Protein AF-A0A024VXB7-F1 (afdb_monomer)

InterPro domains:
  IPR004258 Duffy-binding-like domain [PF03011] (227-295)
  IPR049158 PfEMP1, CIDRalpha1 domain [PF21807] (152-207)
  IPR054595 Duffy-binding-like domain, C-terminal subdomain [PF22672] (3-109)

Organism: NCBI:txid1036725

Solvent-accessible surface area (backbone atoms only — not comparable to full-atom values): 18020 Å² total; per-residue (Å²): 134,57,78,67,58,55,53,48,52,53,52,40,52,54,48,51,54,51,47,54,50,52,50,52,53,48,52,54,51,53,51,48,52,52,46,58,59,70,48,91,75,72,86,74,88,81,73,96,74,92,80,82,61,65,65,60,49,57,48,42,52,56,39,40,78,40,78,48,47,41,64,52,55,41,30,51,53,58,28,66,32,70,82,41,60,68,51,49,79,89,78,37,52,54,41,68,58,56,90,48,78,78,36,56,82,36,80,49,81,87,63,50,80,78,57,93,54,39,67,43,78,59,91,94,45,74,42,76,42,57,75,84,36,74,89,38,44,74,68,87,74,80,88,70,85,57,92,88,46,57,70,41,74,38,67,44,78,52,63,76,87,70,93,65,58,59,67,66,53,36,36,68,64,55,70,53,85,78,90,76,91,41,96,44,44,42,38,29,44,30,38,46,75,48,98,91,50,35,37,30,32,59,74,58,84,72,80,59,57,85,75,52,72,83,60,75,89,67,76,61,61,41,43,45,71,55,46,51,51,51,51,51,53,50,54,55,51,50,50,51,49,47,50,54,54,51,50,56,39,54,60,35,42,77,67,75,52,77,49,73,66,46,55,56,52,51,54,34,49,55,53,50,52,53,52,50,53,56,38,47,52,42,53,47,57,54,56,67,66,48,70,76,62,73,79,76,76,86,127

Foldseek 3Di:
DDPVVVVLVVVLVVLLVVLVVVVVVLVVVLVVLLCLLVDPDDPPPDDPPPDPCPVSVVVSVVCCVDPNSPVQSVQQVVCPDPVQVVDDVQQFHDRSSDPDCRGRSHRHPSSDDAAQLHWDDDPPDTHHDDCPDPSNPPPPDDDDAPVPWDKFKFWDQALFDDPDQSCVSCVQLLVDDDDDRGPRIWIKMWTDDAPVDTKIAGDDDDPPPPVCVPTCPDDRMDHLVVVVVVRVVRVVVSVVSLVVLLVVQVVCVVVVNNDPVNVSSVVSVVSVVVSVVVNVVRSVVSVVSHVVVVPPPDD

Nearest PDB structures (foldseek):
  4v3e-assembly1_A  TM=8.891E-01  e=1.166E-07  Plasmodium falciparum
  8c3y-assembly1_A  TM=5.953E-01  e=1.427E-09  Plasmodium falciparum HB3
  4v3d-assembly2_A  TM=8.123E-01  e=1.636E-07  Plasmodium falciparum HB3

Radius of gyration: 27.4 Å; Cα contacts (8 Å, |Δi|>4): 247; chains: 1; bounding box: 66×54×72 Å

pLDDT: mean 78.75, std 15.34, range [31.36, 97.06]

Sequence (299 aa):
MGKGCTKCLVACSHYKNWLANQEREFTKQKEKYTNEINGSSSQKKSTPDNVNNEYDRKFYEKLKESDYGNVDKFLEKLSKEKTCTAITTEEGNINFPKNCPTETFYRSKYCQPCPECGVIKNGKTFNERNRDDIACKKKNEVYKVPKGAKTTNINFLYSGDGKQDITEKLKEFCGKVNGGTYPEDEEWECYYKDDNDNKCKMENNIKPTKKLQNSHTHPYIMTYIDFFTFWVNHMLKDSIDWRETINSCMNKARRSKCKSDCKRKCECFEKWVKKKQEEWKKIKEQYEKQDDLVNEHHS

Structure (mmCIF, N/CA/C/O backbone):
data_AF-A0A024VXB7-F1
#
_entry.id   AF-A0A024VXB7-F1
#
loop_
_atom_site.group_PDB
_atom_site.id
_atom_site.type_symbol
_atom_site.label_atom_id
_atom_site.label_alt_id
_atom_site.label_comp_id
_atom_site.label_asym_id
_atom_site.label_entity_id
_atom_site.label_seq_id
_atom_site.pdbx_PDB_ins_code
_atom_site.Cartn_x
_atom_site.Cartn_y
_atom_site.Cartn_z
_atom_site.occupancy
_atom_site.B_iso_or_equiv
_atom_site.auth_seq_id
_atom_site.auth_comp_id
_atom_site.auth_asym_id
_atom_site.auth_atom_id
_atom_site.pdbx_PDB_model_num
ATOM 1 N N . MET A 1 1 ? -17.884 4.780 -1.272 1.00 49.19 1 MET A N 1
ATOM 2 C CA . MET A 1 1 ? -17.101 5.051 -2.506 1.00 49.19 1 MET A CA 1
ATOM 3 C C . MET A 1 1 ? -18.036 4.944 -3.710 1.00 49.19 1 MET A C 1
ATOM 5 O O . MET A 1 1 ? -18.673 3.913 -3.868 1.00 49.19 1 MET A O 1
ATOM 9 N N . GLY A 1 2 ? -18.212 6.007 -4.502 1.00 52.84 2 GLY A N 1
ATOM 10 C CA . GLY A 1 2 ? -19.193 6.015 -5.600 1.00 52.84 2 GLY A CA 1
ATOM 11 C C . GLY A 1 2 ? -18.757 5.201 -6.828 1.00 52.84 2 GLY A C 1
ATOM 12 O O . GLY A 1 2 ? -17.563 4.990 -7.044 1.00 52.84 2 GLY A O 1
ATOM 13 N N . LYS A 1 3 ? -19.714 4.809 -7.690 1.00 53.59 3 LYS A N 1
ATOM 14 C CA . LYS A 1 3 ? -19.474 4.021 -8.926 1.00 53.59 3 LYS A CA 1
ATOM 15 C C . LYS A 1 3 ? -18.393 4.616 -9.851 1.00 53.59 3 LYS A C 1
ATOM 17 O O . LYS A 1 3 ? -17.728 3.872 -10.567 1.00 53.59 3 LYS A O 1
ATOM 22 N N . GLY A 1 4 ? -18.206 5.940 -9.844 1.00 66.81 4 GLY A N 1
ATOM 23 C CA . GLY A 1 4 ? -17.159 6.621 -10.620 1.00 66.81 4 GLY A CA 1
ATOM 24 C C . GLY A 1 4 ? -15.735 6.341 -10.119 1.00 66.81 4 GLY A C 1
ATOM 25 O O . GLY A 1 4 ? -14.840 6.103 -10.927 1.00 66.81 4 GLY A O 1
ATOM 26 N N . CYS A 1 5 ? -15.532 6.281 -8.798 1.00 70.25 5 CYS A N 1
ATOM 27 C CA . CYS A 1 5 ? -14.223 6.018 -8.192 1.00 70.25 5 CYS A CA 1
ATOM 28 C C . CYS A 1 5 ? -13.740 4.593 -8.487 1.00 70.25 5 CYS A C 1
ATOM 30 O O . CYS A 1 5 ? -12.576 4.395 -8.820 1.00 70.25 5 CYS A O 1
ATOM 32 N N . THR A 1 6 ? -14.639 3.606 -8.438 1.00 70.62 6 THR A N 1
ATOM 33 C CA . THR A 1 6 ? -14.297 2.206 -8.731 1.00 70.62 6 THR A CA 1
ATOM 34 C C . THR A 1 6 ? -13.877 2.016 -10.188 1.00 70.62 6 THR A C 1
ATOM 36 O O . THR A 1 6 ? -12.895 1.330 -10.459 1.00 70.62 6 THR A O 1
ATOM 39 N N . LYS A 1 7 ? -14.568 2.664 -11.137 1.00 72.88 7 LYS A N 1
ATOM 40 C CA . LYS A 1 7 ? -14.189 2.620 -12.560 1.00 72.88 7 LYS A CA 1
ATOM 41 C C . LYS A 1 7 ? -12.810 3.235 -12.800 1.00 72.88 7 LYS A C 1
ATOM 43 O O . LYS A 1 7 ? -12.011 2.648 -13.524 1.00 72.88 7 LYS A O 1
ATOM 48 N N . CYS A 1 8 ? -12.524 4.370 -12.155 1.00 78.81 8 CYS A N 1
ATOM 49 C CA . CYS A 1 8 ? -11.204 4.999 -12.200 1.00 78.81 8 CYS A CA 1
ATOM 50 C C . CYS A 1 8 ? -10.122 4.057 -11.653 1.00 78.81 8 CYS A C 1
ATOM 52 O O . CYS A 1 8 ? -9.131 3.801 -12.331 1.00 78.81 8 CYS A O 1
ATOM 54 N N . LEU A 1 9 ? -10.351 3.456 -10.480 1.00 76.25 9 LEU A N 1
ATOM 55 C CA . LEU A 1 9 ? -9.407 2.528 -9.856 1.00 76.25 9 LEU A CA 1
ATOM 56 C C . LEU A 1 9 ? -9.061 1.345 -10.773 1.00 76.25 9 LEU A C 1
ATOM 58 O O . LEU A 1 9 ? -7.885 1.029 -10.954 1.00 76.25 9 LEU A O 1
ATOM 62 N N . VAL A 1 10 ? -10.073 0.709 -11.370 1.00 74.44 10 VAL A N 1
ATOM 63 C CA . VAL A 1 10 ? -9.881 -0.429 -12.280 1.00 74.44 10 VAL A CA 1
ATOM 64 C C . VAL A 1 10 ? -9.096 0.005 -13.518 1.00 74.44 10 VAL A C 1
ATOM 66 O O . VAL A 1 10 ? -8.062 -0.591 -13.821 1.00 74.44 10 VAL A O 1
ATOM 69 N N . ALA A 1 11 ? -9.520 1.079 -14.190 1.00 82.69 11 ALA A N 1
ATOM 70 C CA . ALA A 1 11 ? -8.839 1.590 -15.379 1.00 82.69 11 ALA A CA 1
ATOM 71 C C . ALA A 1 11 ? -7.374 1.963 -15.090 1.00 82.69 11 ALA A C 1
ATOM 73 O O . ALA A 1 11 ? -6.472 1.546 -15.817 1.00 82.69 11 ALA A O 1
ATOM 74 N N . CYS A 1 12 ? -7.119 2.666 -13.985 1.00 82.62 12 CYS A N 1
ATOM 75 C CA . CYS A 1 12 ? -5.776 3.066 -13.579 1.00 82.62 12 CYS A CA 1
ATOM 76 C C . CYS A 1 12 ? -4.892 1.883 -13.179 1.00 82.62 12 CYS A C 1
ATOM 78 O O . CYS A 1 12 ? -3.695 1.897 -13.464 1.00 82.62 12 CYS A O 1
ATOM 80 N N . SER A 1 13 ? -5.457 0.844 -12.561 1.00 76.81 13 SER A N 1
ATOM 81 C CA . SER A 1 13 ? -4.726 -0.388 -12.247 1.00 76.81 13 SER A CA 1
ATOM 82 C C . SER A 1 13 ? -4.264 -1.101 -13.521 1.00 76.81 13 SER A C 1
ATOM 84 O O . SER A 1 13 ? -3.083 -1.433 -13.658 1.00 76.81 13 SER A O 1
ATOM 86 N N . HIS A 1 14 ? -5.161 -1.265 -14.500 1.00 78.75 14 HIS A N 1
ATOM 87 C CA . HIS A 1 14 ? -4.814 -1.859 -15.793 1.00 78.75 14 HIS A CA 1
ATOM 88 C C . HIS A 1 14 ? -3.781 -1.020 -16.549 1.00 78.75 14 HIS A C 1
ATOM 90 O O . HIS A 1 14 ? -2.776 -1.567 -17.004 1.00 78.75 14 HIS A O 1
ATOM 96 N N . TYR A 1 15 ? -3.985 0.298 -16.621 1.00 83.81 15 TYR A N 1
ATOM 97 C CA . TYR A 1 15 ? -3.056 1.214 -17.279 1.00 83.81 15 TYR A CA 1
ATOM 98 C C . TYR A 1 15 ? -1.664 1.171 -16.640 1.00 83.81 15 TYR A C 1
ATOM 100 O O . TYR A 1 15 ? -0.670 1.036 -17.346 1.00 83.81 15 TYR A O 1
ATOM 108 N N . LYS A 1 16 ? -1.580 1.189 -15.303 1.00 82.25 16 LYS A N 1
ATOM 109 C CA . LYS A 1 16 ? -0.312 1.091 -14.567 1.00 82.25 16 LYS A CA 1
ATOM 110 C C . LYS A 1 16 ? 0.442 -0.202 -14.892 1.00 82.25 16 LYS A C 1
ATOM 112 O O . LYS A 1 16 ? 1.651 -0.159 -15.103 1.00 82.25 16 LYS A O 1
ATOM 117 N N . ASN A 1 17 ? -0.254 -1.339 -14.932 1.00 77.44 17 ASN A N 1
ATOM 118 C CA . ASN A 1 17 ? 0.366 -2.628 -15.255 1.00 77.44 17 ASN A CA 1
ATOM 119 C C . ASN A 1 17 ? 0.833 -2.691 -16.713 1.00 77.44 17 ASN A C 1
ATOM 121 O O . ASN A 1 17 ? 1.921 -3.192 -16.994 1.00 77.44 17 ASN A O 1
ATOM 125 N N . TRP A 1 18 ? 0.024 -2.173 -17.638 1.00 87.12 18 TRP A N 1
ATOM 126 C CA . TRP A 1 18 ? 0.403 -2.071 -19.042 1.00 87.12 18 TRP A CA 1
ATOM 127 C C . TRP A 1 18 ? 1.639 -1.181 -19.218 1.00 87.12 18 TRP A C 1
ATOM 129 O O . TRP A 1 18 ? 2.600 -1.615 -19.845 1.00 87.12 18 TRP A O 1
ATOM 139 N N . LEU A 1 19 ? 1.664 -0.004 -18.585 1.00 85.38 19 LEU A N 1
ATOM 140 C CA . LEU A 1 19 ? 2.771 0.950 -18.664 1.00 85.38 19 LEU A CA 1
ATOM 141 C C . LEU A 1 19 ? 4.082 0.361 -18.122 1.00 85.38 19 LEU A C 1
ATOM 143 O O . LEU A 1 19 ? 5.110 0.459 -18.781 1.00 85.38 19 LEU A O 1
ATOM 147 N N . ALA A 1 20 ? 4.032 -0.338 -16.982 1.00 81.75 20 ALA A N 1
ATOM 148 C CA . ALA A 1 20 ? 5.197 -1.031 -16.423 1.00 81.75 20 ALA A CA 1
ATOM 149 C C . ALA A 1 20 ? 5.726 -2.144 -17.349 1.00 81.75 20 ALA A C 1
ATOM 151 O O . ALA A 1 20 ? 6.932 -2.376 -17.438 1.00 81.75 20 ALA A O 1
ATOM 152 N N . ASN A 1 21 ? 4.834 -2.840 -18.063 1.00 83.31 21 ASN A N 1
ATOM 153 C CA . ASN A 1 21 ? 5.250 -3.805 -19.077 1.00 83.31 21 ASN A CA 1
ATOM 154 C C . ASN A 1 21 ? 5.902 -3.108 -20.283 1.00 83.31 21 ASN A C 1
ATOM 156 O O . ASN A 1 21 ? 6.929 -3.597 -20.745 1.00 83.31 21 ASN A O 1
ATOM 160 N N . GLN A 1 22 ? 5.353 -1.984 -20.761 1.00 88.56 22 GLN A N 1
ATOM 161 C CA . GLN A 1 22 ? 5.950 -1.210 -21.859 1.00 88.56 22 GLN A CA 1
ATOM 162 C C . GLN A 1 22 ? 7.345 -0.694 -21.497 1.00 88.56 22 GLN A C 1
ATOM 164 O O . GLN A 1 22 ? 8.271 -0.846 -22.287 1.00 88.56 22 GLN A O 1
ATOM 169 N N . GLU A 1 23 ? 7.516 -0.163 -20.285 1.00 87.00 23 GLU A N 1
ATOM 170 C CA . GLU A 1 23 ? 8.812 0.290 -19.774 1.00 87.00 23 GLU A CA 1
ATOM 171 C C . GLU A 1 23 ? 9.836 -0.854 -19.774 1.00 87.00 23 GLU A C 1
ATOM 173 O O . GLU A 1 23 ? 10.937 -0.709 -20.299 1.00 87.00 23 GLU A O 1
ATOM 178 N N . ARG A 1 24 ? 9.450 -2.041 -19.285 1.00 84.69 24 ARG A N 1
ATOM 179 C CA . ARG A 1 24 ? 10.330 -3.217 -19.282 1.00 84.69 24 ARG A CA 1
ATOM 180 C C . ARG A 1 24 ? 10.723 -3.665 -20.690 1.00 84.69 24 ARG A C 1
ATOM 182 O O . ARG A 1 24 ? 11.880 -4.023 -20.909 1.00 84.69 24 ARG A O 1
ATOM 189 N N . GLU A 1 25 ? 9.779 -3.711 -21.629 1.00 89.00 25 GLU A N 1
ATOM 190 C CA . GLU A 1 25 ? 10.088 -4.091 -23.013 1.00 89.00 25 GLU A CA 1
ATOM 191 C C . GLU A 1 25 ? 10.968 -3.040 -23.700 1.00 89.00 25 GLU A C 1
ATOM 193 O O . GLU A 1 25 ? 11.912 -3.405 -24.402 1.00 89.00 25 GLU A O 1
ATOM 198 N N . PHE A 1 26 ? 10.748 -1.753 -23.422 1.00 91.62 26 PHE A N 1
ATOM 199 C CA . PHE A 1 26 ? 11.617 -0.673 -23.878 1.00 91.62 26 PHE A CA 1
ATOM 200 C C . PHE A 1 26 ? 13.047 -0.822 -23.343 1.00 91.62 26 PHE A C 1
ATOM 202 O O . PHE A 1 26 ? 13.991 -0.767 -24.129 1.00 91.62 26 PHE A O 1
ATOM 209 N N . THR A 1 27 ? 13.230 -1.084 -22.042 1.00 88.44 27 THR A N 1
ATOM 210 C CA . THR A 1 27 ? 14.561 -1.309 -21.452 1.00 88.44 27 THR A CA 1
ATOM 211 C C . THR A 1 27 ? 15.289 -2.458 -22.145 1.00 88.44 27 THR A C 1
ATOM 213 O O . THR A 1 27 ? 16.435 -2.292 -22.558 1.00 88.44 27 THR A O 1
ATOM 216 N N . LYS A 1 28 ? 14.612 -3.594 -22.364 1.00 89.12 28 LYS A N 1
ATOM 217 C CA . LYS A 1 28 ? 15.198 -4.743 -23.076 1.00 89.12 28 LYS A CA 1
ATOM 218 C C . LYS A 1 28 ? 15.606 -4.396 -24.507 1.00 89.12 28 LYS A C 1
ATOM 220 O O . LYS A 1 28 ? 16.664 -4.823 -24.960 1.00 89.12 28 LYS A O 1
ATOM 225 N N . GLN A 1 29 ? 14.779 -3.643 -25.235 1.00 91.25 29 GLN A N 1
ATOM 226 C CA . GLN A 1 29 ? 15.103 -3.227 -26.601 1.00 91.25 29 GLN A CA 1
ATOM 227 C C . GLN A 1 29 ? 16.261 -2.223 -26.631 1.00 91.25 29 GLN A C 1
ATOM 229 O O . GLN A 1 29 ? 17.131 -2.343 -27.490 1.00 91.25 29 GLN A O 1
ATOM 234 N N . LYS A 1 30 ? 16.323 -1.286 -25.674 1.00 90.19 30 LYS A N 1
ATOM 235 C CA . LYS A 1 30 ? 17.436 -0.335 -25.527 1.00 90.19 30 LYS A CA 1
ATOM 236 C C . LYS A 1 30 ? 18.755 -1.059 -25.237 1.00 90.19 30 LYS A C 1
ATOM 238 O O . LYS A 1 30 ? 19.770 -0.766 -25.872 1.00 90.19 30 LYS A O 1
ATOM 243 N N . GLU A 1 31 ? 18.736 -2.032 -24.326 1.00 88.31 31 GLU A N 1
ATOM 244 C CA . GLU A 1 31 ? 19.885 -2.900 -24.038 1.00 88.31 31 GLU A CA 1
ATOM 245 C C . GLU A 1 31 ? 20.292 -3.704 -25.274 1.00 88.31 31 GLU A C 1
ATOM 247 O O . GLU A 1 31 ? 21.470 -3.725 -25.629 1.00 88.31 31 GLU A O 1
ATOM 252 N N . LYS A 1 32 ? 19.324 -4.309 -25.977 1.00 88.44 32 LYS A N 1
ATOM 253 C CA . LYS A 1 32 ? 19.595 -5.054 -27.209 1.00 88.44 32 LYS A CA 1
ATOM 254 C C . LYS A 1 32 ? 20.243 -4.159 -28.263 1.00 88.44 32 LYS A C 1
ATOM 256 O O . LYS A 1 32 ? 21.308 -4.512 -28.742 1.00 88.44 32 LYS A O 1
ATOM 261 N N . TYR A 1 33 ? 19.674 -2.993 -28.565 1.00 89.25 33 TYR A N 1
ATOM 262 C CA . TYR A 1 33 ? 20.251 -2.032 -29.514 1.00 89.25 33 TYR A CA 1
ATOM 263 C C . TYR A 1 33 ? 21.702 -1.690 -29.164 1.00 89.25 33 TYR A C 1
ATOM 265 O O . TYR A 1 33 ? 22.585 -1.735 -30.016 1.00 89.25 33 TYR A O 1
ATOM 273 N N . THR A 1 34 ? 21.958 -1.403 -27.886 1.00 87.38 34 THR A N 1
ATOM 274 C CA . THR A 1 34 ? 23.302 -1.094 -27.385 1.00 87.38 34 THR A CA 1
ATOM 275 C C . THR A 1 34 ? 24.261 -2.266 -27.606 1.00 87.38 34 THR A C 1
ATOM 277 O O . THR A 1 34 ? 25.395 -2.062 -28.035 1.00 87.38 34 THR A O 1
ATOM 280 N N . ASN A 1 35 ? 23.804 -3.496 -27.364 1.00 85.69 35 ASN A N 1
ATOM 281 C CA . ASN A 1 35 ? 24.593 -4.704 -27.584 1.00 85.69 35 ASN A CA 1
ATOM 282 C C . ASN A 1 35 ? 24.849 -4.982 -29.072 1.00 85.69 35 ASN A C 1
ATOM 284 O O . ASN A 1 35 ? 25.976 -5.324 -29.407 1.00 85.69 35 ASN A O 1
ATOM 288 N N . GLU A 1 36 ? 23.863 -4.810 -29.958 1.00 83.69 36 GLU A N 1
ATOM 289 C CA . GLU A 1 36 ? 24.032 -5.028 -31.408 1.00 83.69 36 GLU A CA 1
ATOM 290 C C . GLU A 1 36 ? 24.979 -3.979 -32.032 1.00 83.69 36 GLU A C 1
ATOM 292 O O . GLU A 1 36 ? 25.839 -4.320 -32.839 1.00 83.69 36 GLU A O 1
ATOM 297 N N . ILE A 1 37 ? 24.899 -2.707 -31.614 1.00 83.38 37 ILE A N 1
ATOM 298 C CA . ILE A 1 37 ? 25.789 -1.632 -32.103 1.00 83.38 37 ILE A CA 1
ATOM 299 C C . ILE A 1 37 ? 27.228 -1.774 -31.572 1.00 83.38 37 ILE A C 1
ATOM 301 O O . ILE A 1 37 ? 28.209 -1.543 -32.295 1.00 83.38 37 ILE A O 1
ATOM 305 N N . ASN A 1 38 ? 27.389 -2.135 -30.295 1.00 78.31 38 ASN A N 1
ATOM 306 C CA . ASN A 1 38 ? 28.713 -2.314 -29.691 1.00 78.31 38 ASN A CA 1
ATOM 307 C C . ASN A 1 38 ? 29.343 -3.667 -30.062 1.00 78.31 38 ASN A C 1
ATOM 309 O O . ASN A 1 38 ? 30.568 -3.782 -30.133 1.00 78.31 38 ASN A O 1
ATOM 313 N N . GLY A 1 39 ? 28.516 -4.678 -30.323 1.00 67.81 39 GLY A N 1
ATOM 314 C CA . GLY A 1 39 ? 28.886 -6.075 -30.497 1.00 67.81 39 GLY A CA 1
ATOM 315 C C . GLY A 1 39 ? 29.195 -6.476 -31.935 1.00 67.81 39 GLY A C 1
ATOM 316 O O . GLY A 1 39 ? 28.446 -7.219 -32.553 1.00 67.81 39 GLY A O 1
ATOM 317 N N . SER A 1 40 ? 30.402 -6.136 -32.386 1.00 53.44 40 SER A N 1
ATOM 318 C CA . SER A 1 40 ? 31.139 -6.89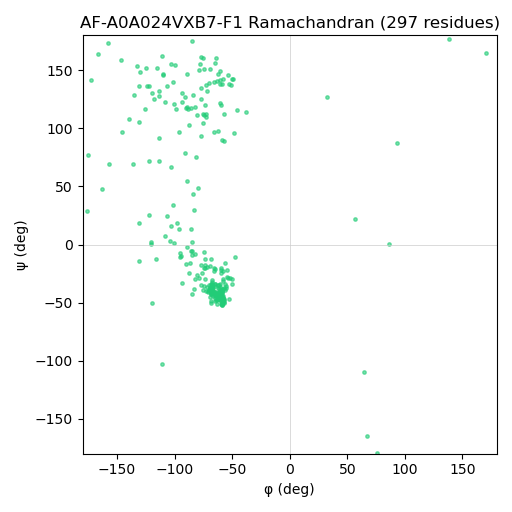0 -33.416 1.00 53.44 40 SER A CA 1
ATOM 319 C C . SER A 1 40 ? 31.896 -8.096 -32.807 1.00 53.44 40 SER A C 1
ATOM 321 O O . SER A 1 40 ? 32.962 -8.495 -33.267 1.00 53.44 40 SER A O 1
ATOM 323 N N . SER A 1 41 ? 31.405 -8.698 -31.715 1.00 50.81 41 SER A N 1
ATOM 324 C CA . SER A 1 41 ? 32.149 -9.762 -31.019 1.00 50.81 41 SER A CA 1
ATOM 325 C C . SER A 1 41 ? 31.275 -10.701 -30.183 1.00 50.81 41 SER A C 1
ATOM 327 O O . SER A 1 41 ? 31.365 -10.734 -28.962 1.00 50.81 41 SER A O 1
ATOM 329 N N . SER A 1 42 ? 30.452 -11.528 -30.836 1.00 45.91 42 SER A N 1
ATOM 330 C CA . SER A 1 42 ? 30.203 -12.923 -30.419 1.00 45.91 42 SER A CA 1
ATOM 331 C C . SER A 1 42 ? 29.319 -13.637 -31.440 1.00 45.91 42 SER A C 1
ATOM 333 O O . SER A 1 42 ? 28.157 -13.947 -31.189 1.00 45.91 42 SER A O 1
ATOM 335 N N . GLN A 1 43 ? 29.918 -14.030 -32.566 1.00 47.97 43 GLN A N 1
ATOM 336 C CA . GLN A 1 43 ? 29.596 -15.343 -33.117 1.00 47.97 43 GLN A CA 1
ATOM 337 C C . GLN A 1 43 ? 29.908 -16.377 -32.023 1.00 47.97 43 GLN A C 1
ATOM 339 O O . GLN A 1 43 ? 31.011 -16.918 -31.943 1.00 47.97 43 GLN A O 1
ATOM 344 N N . LYS A 1 44 ? 28.935 -16.682 -31.159 1.00 45.09 44 LYS A N 1
ATOM 345 C CA . LYS A 1 44 ? 28.900 -18.012 -30.557 1.00 45.09 44 LYS A CA 1
ATOM 346 C C . LYS A 1 44 ? 28.623 -18.970 -31.708 1.00 45.09 44 LYS A C 1
ATOM 348 O O . LYS A 1 44 ? 27.486 -19.144 -32.128 1.00 45.09 44 LYS A O 1
ATOM 353 N N . LYS A 1 45 ? 29.703 -19.553 -32.236 1.00 50.22 45 LYS A N 1
ATOM 354 C CA . LYS A 1 45 ? 29.692 -20.779 -33.037 1.00 50.22 45 LYS A CA 1
ATOM 355 C C . LYS A 1 45 ? 28.852 -21.823 -32.305 1.00 50.22 45 LYS A C 1
ATOM 357 O O . LYS A 1 45 ? 29.364 -22.469 -31.397 1.00 50.22 45 LYS A O 1
ATOM 362 N N . SER A 1 46 ? 27.576 -21.959 -32.644 1.00 42.16 46 SER A N 1
ATOM 363 C CA . SER A 1 46 ? 26.729 -23.078 -32.212 1.00 42.16 46 SER A CA 1
ATOM 364 C C . SER A 1 46 ? 25.467 -23.187 -33.074 1.00 42.16 46 SER A C 1
ATOM 366 O O . SER A 1 46 ? 24.387 -23.310 -32.523 1.00 42.16 46 SER A O 1
ATOM 368 N N . THR A 1 47 ? 25.601 -23.134 -34.404 1.00 45.59 47 THR A N 1
ATOM 369 C CA . THR A 1 47 ? 24.736 -23.865 -35.357 1.00 45.59 47 THR A CA 1
ATOM 370 C C . THR A 1 47 ? 25.282 -23.722 -36.788 1.00 45.59 47 THR A C 1
ATOM 372 O O . THR A 1 47 ? 25.795 -22.658 -37.138 1.00 45.59 47 THR A O 1
ATOM 375 N N . PRO A 1 48 ? 25.224 -24.780 -37.618 1.00 43.78 48 PRO A N 1
ATOM 376 C CA . PRO A 1 48 ? 25.820 -24.825 -38.953 1.00 43.78 48 PRO A CA 1
ATOM 377 C C . PRO A 1 48 ? 24.920 -24.213 -40.047 1.00 43.78 48 PRO A C 1
ATOM 379 O O . PRO A 1 48 ? 24.842 -24.765 -41.134 1.00 43.78 48 PRO A O 1
ATOM 382 N N . ASP A 1 49 ? 24.281 -23.067 -39.798 1.00 47.84 49 ASP A N 1
ATOM 383 C CA . ASP A 1 49 ? 23.482 -22.351 -40.811 1.00 47.84 49 ASP A CA 1
ATOM 384 C C . ASP A 1 49 ? 24.145 -21.007 -41.157 1.00 47.84 49 ASP A C 1
ATOM 386 O O . ASP A 1 49 ? 23.731 -19.922 -40.750 1.00 47.84 49 ASP A O 1
ATOM 390 N N . ASN A 1 50 ? 25.261 -21.090 -41.882 1.00 54.34 50 ASN A N 1
ATOM 391 C CA . ASN A 1 50 ? 26.152 -19.973 -42.209 1.00 54.34 50 ASN A CA 1
ATOM 392 C C . ASN A 1 50 ? 25.762 -19.237 -43.509 1.00 54.34 50 ASN A C 1
ATOM 394 O O . ASN A 1 50 ? 26.587 -19.135 -44.415 1.00 54.34 50 ASN A O 1
ATOM 398 N N . VAL A 1 51 ? 24.518 -18.753 -43.642 1.00 53.53 51 VAL A N 1
ATOM 399 C CA . VAL A 1 51 ? 24.102 -18.050 -44.884 1.00 53.53 51 VAL A CA 1
ATOM 400 C C . VAL A 1 51 ? 23.388 -16.700 -44.678 1.00 53.53 51 VAL A C 1
ATOM 402 O O . VAL A 1 51 ? 23.362 -15.908 -45.608 1.00 53.53 51 VAL A O 1
ATOM 405 N N . ASN A 1 52 ? 22.908 -16.329 -43.481 1.00 53.47 52 ASN A N 1
ATOM 406 C CA . ASN A 1 52 ? 22.009 -15.159 -43.347 1.00 53.47 52 ASN A CA 1
ATOM 407 C C . ASN A 1 52 ? 22.452 -14.009 -42.416 1.00 53.47 52 ASN A C 1
ATOM 409 O O . ASN A 1 52 ? 21.600 -13.267 -41.951 1.00 53.47 52 ASN A O 1
ATOM 413 N N . ASN A 1 53 ? 23.752 -13.802 -42.160 1.00 63.47 53 ASN A N 1
ATOM 414 C CA . ASN A 1 53 ? 24.194 -12.777 -41.186 1.00 63.47 53 ASN A CA 1
ATOM 415 C C . ASN A 1 53 ? 25.104 -11.659 -41.740 1.00 63.47 53 ASN A C 1
ATOM 417 O O . ASN A 1 53 ? 25.563 -10.798 -40.991 1.00 63.47 53 ASN A O 1
ATOM 421 N N . GLU A 1 54 ? 25.396 -11.644 -43.046 1.00 72.88 54 GLU A N 1
ATOM 422 C CA . GLU A 1 54 ? 26.248 -10.599 -43.640 1.00 72.88 54 GLU A CA 1
ATOM 423 C C . GLU A 1 54 ? 25.499 -9.270 -43.842 1.00 72.88 54 GLU A C 1
ATOM 425 O O . GLU A 1 54 ? 26.088 -8.201 -43.669 1.00 72.88 54 GLU A O 1
ATOM 430 N N . TYR A 1 55 ? 24.206 -9.329 -44.178 1.00 76.81 55 TYR A N 1
ATOM 431 C CA . TYR A 1 55 ? 23.364 -8.143 -44.360 1.00 76.81 55 TYR A CA 1
ATOM 432 C C . TYR A 1 55 ? 23.187 -7.365 -43.057 1.00 76.81 55 TYR A C 1
ATOM 434 O O . TYR A 1 55 ? 23.434 -6.160 -43.041 1.00 76.81 55 TYR A O 1
ATOM 442 N N . ASP A 1 56 ? 22.847 -8.056 -41.968 1.00 78.81 56 ASP A N 1
ATOM 443 C CA . ASP A 1 56 ? 22.671 -7.452 -40.645 1.00 78.81 56 ASP A CA 1
ATOM 444 C C . ASP A 1 56 ? 23.969 -6.797 -40.172 1.00 78.81 56 ASP A C 1
ATOM 446 O O . ASP A 1 56 ? 23.966 -5.643 -39.746 1.00 78.81 56 ASP A O 1
ATOM 450 N N . ARG A 1 57 ? 25.111 -7.474 -40.356 1.00 80.06 57 ARG A N 1
ATOM 451 C CA . ARG A 1 57 ? 26.424 -6.899 -40.043 1.00 80.06 57 ARG A CA 1
ATOM 452 C C . ARG A 1 57 ? 26.688 -5.610 -40.825 1.00 80.06 57 ARG A C 1
ATOM 454 O O . ARG A 1 57 ? 26.994 -4.589 -40.217 1.00 80.06 57 ARG A O 1
ATOM 461 N N . LYS A 1 58 ? 26.527 -5.635 -42.155 1.00 85.06 58 LYS A N 1
ATOM 462 C CA . LYS A 1 58 ? 26.711 -4.447 -43.012 1.00 85.06 58 LYS A CA 1
ATOM 463 C C . LYS A 1 58 ? 25.750 -3.316 -42.637 1.00 85.06 58 LYS A C 1
ATOM 465 O O . LYS A 1 58 ? 26.098 -2.144 -42.765 1.00 85.06 58 LYS A O 1
ATOM 470 N N . PHE A 1 59 ? 24.536 -3.649 -42.204 1.00 87.19 59 PHE A N 1
ATOM 471 C CA . PHE A 1 59 ? 23.549 -2.678 -41.745 1.00 87.19 59 PHE A CA 1
ATOM 472 C C . PHE A 1 59 ? 23.977 -2.015 -40.429 1.00 87.19 59 PHE A C 1
ATOM 474 O O . PHE A 1 59 ? 24.006 -0.787 -40.362 1.00 87.19 59 PHE A O 1
ATOM 481 N N . TYR A 1 60 ? 24.361 -2.795 -39.413 1.00 85.75 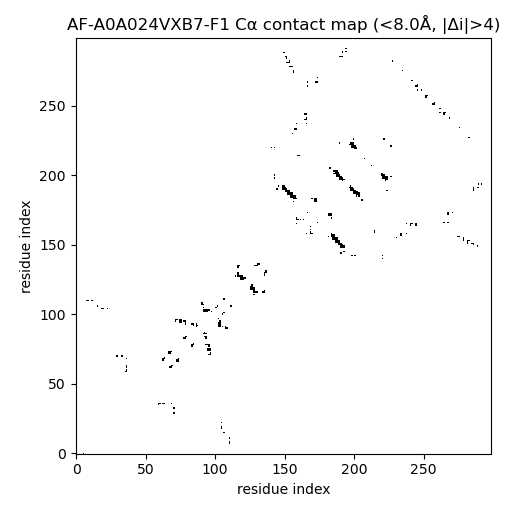60 TYR A N 1
ATOM 482 C CA . TYR A 1 60 ? 24.801 -2.255 -38.124 1.00 85.75 60 TYR A CA 1
ATOM 483 C C . TYR A 1 60 ? 26.127 -1.492 -38.220 1.00 85.75 60 TYR A C 1
ATOM 485 O O . TYR A 1 60 ? 26.273 -0.483 -37.538 1.00 85.75 60 TYR A O 1
ATOM 493 N N . GLU A 1 61 ? 27.056 -1.899 -39.094 1.00 86.38 61 GLU A N 1
ATOM 494 C CA . GLU A 1 61 ? 28.280 -1.136 -39.394 1.00 86.38 61 GLU A CA 1
ATOM 495 C C . GLU A 1 61 ? 27.938 0.263 -39.925 1.00 86.38 61 GLU A C 1
ATOM 497 O O . GLU A 1 61 ? 28.349 1.263 -39.335 1.00 86.38 61 GLU A O 1
ATOM 502 N N . LYS A 1 62 ? 27.077 0.354 -40.949 1.00 89.94 62 LYS A N 1
ATOM 503 C CA . LYS A 1 62 ? 26.599 1.646 -41.473 1.00 89.94 62 LYS A CA 1
ATOM 504 C C . LYS A 1 62 ? 25.847 2.465 -40.426 1.00 89.94 62 LYS A C 1
ATOM 506 O O . LYS A 1 62 ? 25.986 3.685 -40.368 1.00 89.94 62 LYS A O 1
ATOM 511 N N . LEU A 1 63 ? 25.025 1.811 -39.603 1.00 89.06 63 LEU A N 1
ATOM 512 C CA . LEU A 1 63 ? 24.262 2.480 -38.553 1.00 89.06 63 LEU A CA 1
ATOM 513 C C . LEU A 1 63 ? 25.192 3.041 -37.465 1.00 89.06 63 LEU A C 1
ATOM 515 O O . LEU A 1 63 ? 24.961 4.150 -36.987 1.00 89.06 63 LEU A O 1
ATOM 519 N N . LYS A 1 64 ? 26.270 2.323 -37.134 1.00 86.88 64 LYS A N 1
ATOM 520 C CA . LYS A 1 64 ? 27.303 2.732 -36.175 1.00 86.88 64 LYS A CA 1
ATOM 521 C C . LYS A 1 64 ? 28.164 3.892 -36.673 1.00 86.88 64 LYS A C 1
ATOM 523 O O . LYS A 1 64 ? 28.517 4.752 -35.875 1.00 86.88 64 LYS A O 1
ATOM 528 N N . GLU A 1 65 ? 28.488 3.916 -37.964 1.00 89.06 65 GLU A N 1
ATOM 529 C CA . GLU A 1 65 ? 29.215 5.020 -38.613 1.00 89.06 65 GLU A CA 1
ATOM 530 C C . GLU A 1 65 ? 28.374 6.304 -38.720 1.00 89.06 65 GLU A C 1
ATOM 532 O O . GLU A 1 65 ? 28.914 7.395 -38.894 1.00 89.06 65 GLU A O 1
ATOM 537 N N . SER A 1 66 ? 27.049 6.187 -38.595 1.00 89.44 66 SER A N 1
ATOM 538 C CA . SER A 1 66 ? 26.126 7.320 -38.567 1.00 89.44 66 SER A CA 1
ATOM 539 C C . SER A 1 66 ? 25.965 7.924 -37.165 1.00 89.44 66 SER A C 1
ATOM 541 O O . SER A 1 66 ? 26.400 7.371 -36.154 1.00 89.44 66 SER A O 1
ATOM 543 N N . ASP A 1 67 ? 25.211 9.022 -37.077 1.00 86.94 67 ASP A N 1
ATOM 544 C CA . ASP A 1 67 ? 24.773 9.613 -35.809 1.00 86.94 67 ASP A CA 1
ATOM 545 C C . ASP A 1 67 ? 24.035 8.626 -34.881 1.00 86.94 67 ASP A C 1
ATOM 547 O O . ASP A 1 67 ? 24.001 8.823 -33.667 1.00 86.94 67 ASP A O 1
ATOM 551 N N . TYR A 1 68 ? 23.469 7.545 -35.420 1.00 88.56 68 TYR A N 1
ATOM 552 C CA . TYR A 1 68 ? 22.708 6.553 -34.659 1.00 88.56 68 TYR A CA 1
ATOM 553 C C . TYR A 1 68 ? 23.572 5.465 -34.009 1.00 88.56 68 TYR A C 1
ATOM 555 O O . TYR A 1 68 ? 23.035 4.605 -33.310 1.00 88.56 68 TYR A O 1
ATOM 563 N N . GLY A 1 69 ? 24.902 5.524 -34.142 1.00 85.00 69 GLY A N 1
ATOM 564 C CA . GLY A 1 69 ? 25.804 4.717 -33.315 1.00 85.00 69 GLY A CA 1
ATOM 565 C C . GLY A 1 69 ? 25.645 5.003 -31.815 1.00 85.00 69 GLY A C 1
ATOM 566 O O . GLY A 1 69 ? 25.942 4.153 -30.980 1.00 85.00 69 GLY A O 1
ATOM 567 N N . ASN A 1 70 ? 25.106 6.172 -31.457 1.00 87.00 70 ASN A N 1
ATOM 568 C CA . ASN A 1 70 ? 24.635 6.457 -30.109 1.00 87.00 70 ASN A CA 1
ATOM 569 C C . ASN A 1 70 ? 23.131 6.145 -29.994 1.00 87.00 70 ASN A C 1
ATOM 571 O O . ASN A 1 70 ? 22.307 6.734 -30.698 1.00 87.00 70 ASN A O 1
ATOM 575 N N . VAL A 1 71 ? 22.772 5.261 -29.056 1.00 88.81 71 VAL A N 1
ATOM 576 C CA . VAL A 1 71 ? 21.377 4.892 -28.773 1.00 88.81 71 VAL A CA 1
ATOM 577 C C . VAL A 1 71 ? 20.503 6.104 -28.446 1.00 88.81 71 VAL A C 1
ATOM 579 O O . VAL A 1 71 ? 19.359 6.155 -28.882 1.00 88.81 71 VAL A O 1
ATOM 582 N N . ASP A 1 72 ? 21.026 7.120 -27.759 1.00 89.81 72 ASP A N 1
ATOM 583 C CA . ASP A 1 72 ? 20.230 8.287 -27.381 1.00 89.81 72 ASP A CA 1
ATOM 584 C C . ASP A 1 72 ? 19.857 9.135 -28.609 1.00 89.81 72 ASP A C 1
ATOM 586 O O . ASP A 1 72 ? 18.708 9.554 -28.727 1.00 89.81 72 ASP A O 1
ATOM 590 N N . LYS A 1 73 ? 20.748 9.272 -29.603 1.00 91.44 73 LYS A N 1
ATOM 591 C CA . LYS A 1 73 ? 20.430 9.934 -30.886 1.00 91.44 73 LYS A CA 1
ATOM 592 C C . LYS A 1 73 ? 19.368 9.169 -31.687 1.00 91.44 73 LYS A C 1
ATOM 594 O O . LYS A 1 73 ? 18.522 9.776 -32.346 1.00 91.44 73 LYS A O 1
ATOM 599 N N . PHE A 1 74 ? 19.380 7.837 -31.627 1.00 91.38 74 PHE A N 1
ATOM 600 C CA . PHE A 1 74 ? 18.327 7.015 -32.228 1.00 91.38 74 PHE A CA 1
ATOM 601 C C . PHE A 1 74 ? 16.981 7.204 -31.509 1.00 91.38 74 PHE A C 1
ATOM 603 O O . PHE A 1 74 ? 15.952 7.418 -32.149 1.00 91.38 74 PHE A O 1
ATOM 610 N N . LEU A 1 75 ? 16.987 7.217 -30.177 1.00 92.62 75 LEU A N 1
ATOM 611 C CA . LEU A 1 75 ? 15.799 7.459 -29.358 1.00 92.62 75 LEU A CA 1
ATOM 612 C C . LEU A 1 75 ? 15.224 8.877 -29.536 1.00 92.62 75 LEU A C 1
ATOM 614 O O . LEU A 1 75 ? 14.003 9.053 -29.520 1.00 92.62 75 LEU A O 1
ATOM 618 N N . GLU A 1 76 ? 16.068 9.890 -29.755 1.00 92.06 76 GLU A N 1
ATOM 619 C CA . GLU A 1 76 ? 15.631 11.243 -30.129 1.00 92.06 76 GLU A CA 1
ATOM 620 C C . GLU A 1 76 ? 14.860 11.240 -31.449 1.00 92.06 76 GLU A C 1
ATOM 622 O O . GLU A 1 76 ? 13.844 11.925 -31.569 1.00 92.06 76 GLU A O 1
ATOM 627 N N . LYS A 1 77 ? 15.316 10.457 -32.435 1.00 93.19 77 LYS A N 1
ATOM 628 C CA . LYS A 1 77 ? 14.610 10.297 -33.710 1.00 93.19 77 LYS A CA 1
ATOM 629 C C . LYS A 1 77 ? 13.242 9.653 -33.503 1.00 93.19 77 LYS A C 1
ATOM 631 O O . LYS A 1 77 ? 12.259 10.198 -33.990 1.00 93.19 77 LYS A O 1
ATOM 636 N N . LEU A 1 78 ? 13.170 8.565 -32.730 1.00 92.00 78 LEU A N 1
ATOM 637 C CA . LEU A 1 78 ? 11.896 7.911 -32.404 1.00 92.00 78 LEU A CA 1
ATOM 638 C C . LEU A 1 78 ? 10.926 8.860 -31.691 1.00 92.00 78 LEU A C 1
ATOM 640 O O . LEU A 1 78 ? 9.735 8.859 -31.977 1.00 92.00 78 LEU A O 1
ATOM 644 N N . SER A 1 79 ? 11.434 9.718 -30.805 1.00 91.12 79 SER A N 1
ATOM 645 C CA . SER A 1 79 ? 10.605 10.698 -30.088 1.00 91.12 79 SER A CA 1
ATOM 646 C C . SER A 1 79 ? 9.996 11.758 -31.022 1.00 91.12 79 SER A C 1
ATOM 648 O O . SER A 1 79 ? 8.976 12.353 -30.686 1.00 91.12 79 SER A O 1
ATOM 650 N N . LYS A 1 80 ? 10.593 11.989 -32.201 1.00 91.44 80 LYS A N 1
ATOM 651 C CA . LYS A 1 80 ? 10.126 12.948 -33.219 1.00 91.44 80 LYS A CA 1
ATOM 652 C C . LYS A 1 80 ? 9.139 12.342 -34.222 1.00 91.44 80 LYS A C 1
ATOM 654 O O . LYS A 1 80 ? 8.652 13.062 -35.092 1.00 91.44 80 LYS A O 1
ATOM 659 N N . GLU A 1 81 ? 8.833 11.049 -34.118 1.00 93.00 81 GLU A N 1
ATOM 660 C CA . GLU A 1 81 ? 7.841 10.404 -34.978 1.00 93.00 81 GLU A CA 1
ATOM 661 C C . GLU A 1 81 ? 6.462 11.052 -34.816 1.00 93.00 81 GLU A C 1
ATOM 663 O O . GLU A 1 81 ? 6.084 11.527 -33.739 1.00 93.00 81 GLU A O 1
ATOM 668 N N . LYS A 1 82 ? 5.670 11.050 -35.894 1.00 91.50 82 LYS A N 1
ATOM 669 C CA . LYS A 1 82 ? 4.347 11.698 -35.914 1.00 91.50 82 LYS A CA 1
ATOM 670 C C . LYS A 1 82 ? 3.427 11.157 -34.816 1.00 91.50 82 LYS A C 1
ATOM 672 O O . LYS A 1 82 ? 2.684 11.912 -34.204 1.00 91.50 82 LYS A O 1
ATOM 677 N N . THR A 1 83 ? 3.492 9.857 -34.541 1.00 88.81 83 THR A N 1
ATOM 678 C CA . THR A 1 83 ? 2.708 9.210 -33.478 1.00 88.81 83 THR A CA 1
ATOM 679 C C . THR A 1 83 ? 3.136 9.645 -32.079 1.00 88.81 83 THR A C 1
ATOM 681 O O . THR A 1 83 ? 2.293 9.724 -31.194 1.00 88.81 83 THR A O 1
ATOM 684 N N . CYS A 1 84 ? 4.421 9.943 -31.872 1.00 86.88 84 CYS A N 1
ATOM 685 C CA . CYS A 1 84 ? 4.955 10.366 -30.577 1.00 86.88 84 CYS A CA 1
ATOM 686 C C . CYS A 1 84 ? 4.734 11.860 -30.310 1.00 86.88 84 CYS A C 1
ATOM 688 O O . CYS A 1 84 ? 4.564 12.263 -29.164 1.00 86.88 84 CYS A O 1
ATOM 690 N N . THR A 1 85 ? 4.696 12.667 -31.371 1.00 87.06 85 THR A N 1
ATOM 691 C CA . THR A 1 85 ? 4.498 14.125 -31.313 1.00 87.06 85 THR A CA 1
ATOM 692 C C . THR A 1 85 ? 3.032 14.551 -31.374 1.00 87.06 85 THR A C 1
ATOM 694 O O . THR A 1 85 ? 2.714 15.678 -31.009 1.00 87.06 85 THR A O 1
ATOM 697 N N . ALA A 1 86 ? 2.128 13.665 -31.803 1.00 87.00 86 ALA A N 1
ATOM 698 C CA . ALA A 1 86 ? 0.688 13.928 -31.828 1.00 87.00 86 ALA A CA 1
ATOM 699 C C . ALA A 1 86 ? 0.020 13.896 -30.438 1.00 87.00 86 ALA A C 1
ATOM 701 O O . ALA A 1 86 ? -1.167 14.199 -30.337 1.00 87.00 86 ALA A O 1
ATOM 702 N N . ILE A 1 87 ? 0.751 13.519 -29.384 1.00 81.31 87 ILE A N 1
ATOM 703 C CA . ILE A 1 87 ? 0.236 13.474 -28.012 1.00 81.31 87 ILE A CA 1
ATOM 704 C C . ILE A 1 87 ? 0.180 14.890 -27.441 1.00 81.31 87 ILE A C 1
ATOM 706 O O . ILE A 1 87 ? 1.117 15.674 -27.592 1.00 81.31 87 ILE A O 1
ATOM 710 N N . THR A 1 88 ? -0.930 15.228 -26.789 1.00 75.44 88 THR A N 1
ATOM 711 C CA . THR A 1 88 ? -1.090 16.546 -26.173 1.00 75.44 88 THR A CA 1
ATOM 712 C C . THR A 1 88 ? -0.264 16.662 -24.892 1.00 75.44 88 THR A C 1
ATOM 714 O O . THR A 1 88 ? -0.099 15.694 -24.151 1.00 75.44 88 THR A O 1
ATOM 717 N N . THR A 1 89 ? 0.181 17.873 -24.550 1.00 67.25 89 THR A N 1
ATOM 718 C CA . THR A 1 89 ? 0.916 18.134 -23.296 1.00 67.25 89 THR A CA 1
ATOM 719 C C . THR A 1 89 ? 0.128 17.748 -22.039 1.00 67.25 89 THR A C 1
ATOM 721 O O . THR A 1 89 ? 0.720 17.484 -20.995 1.00 67.25 89 THR A O 1
ATOM 724 N N . GLU A 1 90 ? -1.204 17.691 -22.127 1.00 67.38 90 GLU A N 1
ATOM 725 C CA . GLU A 1 90 ? -2.081 17.225 -21.054 1.00 67.38 90 GLU A CA 1
ATOM 726 C C . GLU A 1 90 ? -2.063 15.705 -20.841 1.00 67.38 90 GLU A C 1
ATOM 728 O O . GLU A 1 90 ? -2.310 15.249 -19.719 1.00 67.38 90 GLU A O 1
ATOM 733 N N . GLU A 1 91 ? -1.816 14.937 -21.900 1.00 69.38 91 GLU A N 1
ATOM 734 C CA . GLU A 1 91 ? -1.731 13.473 -21.885 1.00 69.38 91 GLU A CA 1
ATOM 735 C C . GLU A 1 91 ? -0.311 12.994 -21.563 1.00 69.38 91 GLU A C 1
ATOM 737 O O . GLU A 1 91 ? -0.140 11.911 -21.000 1.00 69.38 91 GLU A O 1
ATOM 742 N N . GLY A 1 92 ? 0.687 13.833 -21.846 1.00 73.56 92 GLY A N 1
ATOM 743 C CA . GLY A 1 92 ? 2.091 13.627 -21.517 1.00 73.56 92 GLY A CA 1
ATOM 744 C C . GLY A 1 92 ? 3.006 14.043 -22.664 1.00 73.56 92 GLY A C 1
ATOM 745 O O . GLY A 1 92 ? 2.555 14.410 -23.742 1.00 73.56 92 GLY A O 1
ATOM 746 N N . ASN A 1 93 ? 4.315 13.961 -22.438 1.00 79.81 93 ASN A N 1
ATOM 747 C CA . ASN A 1 93 ? 5.316 14.176 -23.481 1.00 79.81 93 ASN A CA 1
ATOM 748 C C . ASN A 1 93 ? 6.147 12.903 -23.640 1.00 79.81 93 ASN A C 1
ATOM 750 O O . ASN A 1 93 ? 6.648 12.369 -22.648 1.00 79.81 93 ASN A O 1
ATOM 754 N N . ILE A 1 94 ? 6.318 12.434 -24.878 1.00 85.94 94 ILE A N 1
ATOM 755 C CA . ILE A 1 94 ? 7.211 11.312 -25.179 1.00 85.94 94 ILE A CA 1
ATOM 756 C C . ILE A 1 94 ? 8.607 11.850 -25.470 1.00 85.94 94 ILE A C 1
ATOM 758 O O . ILE A 1 94 ? 8.832 12.591 -26.424 1.00 85.94 94 ILE A O 1
ATOM 762 N N . ASN A 1 95 ? 9.557 11.435 -24.642 1.00 87.31 95 ASN A N 1
ATOM 763 C CA . ASN A 1 95 ? 10.976 11.698 -24.799 1.00 87.31 95 ASN A CA 1
ATOM 764 C C . ASN A 1 95 ? 11.750 10.478 -24.281 1.00 87.31 95 ASN A C 1
ATOM 766 O O . ASN A 1 95 ? 11.946 10.298 -23.080 1.00 87.31 95 ASN A O 1
ATOM 770 N N . PHE A 1 96 ? 12.136 9.589 -25.193 1.00 88.62 96 PHE A N 1
ATOM 771 C CA . PHE A 1 96 ? 12.822 8.341 -24.851 1.00 88.62 96 PHE A CA 1
ATOM 772 C C . PHE A 1 96 ? 14.261 8.509 -24.309 1.00 88.62 96 PHE A C 1
ATOM 774 O O . PHE A 1 96 ? 14.660 7.703 -23.466 1.00 88.62 96 PHE A O 1
ATOM 781 N N . PRO A 1 97 ? 15.068 9.493 -24.763 1.00 84.50 97 PRO A N 1
ATOM 782 C CA . PRO A 1 97 ? 16.405 9.735 -24.208 1.00 84.50 97 PRO A CA 1
ATOM 783 C C . PRO A 1 97 ? 16.404 10.130 -22.730 1.00 84.50 97 PRO A C 1
ATOM 785 O O . PRO A 1 97 ? 17.285 9.720 -21.971 1.00 84.50 97 PRO A O 1
ATOM 788 N N . LYS A 1 98 ? 15.421 10.927 -22.296 1.00 76.38 98 LYS A N 1
ATOM 789 C CA . LYS A 1 98 ? 15.340 11.365 -20.904 1.00 76.38 98 LYS A CA 1
ATOM 790 C C . LYS A 1 98 ? 14.846 10.232 -20.012 1.00 76.38 98 LYS A C 1
ATOM 792 O O . LYS A 1 98 ? 13.674 9.871 -20.016 1.00 76.38 98 LYS A O 1
ATOM 797 N N . ASN A 1 99 ? 15.729 9.746 -19.143 1.00 58.31 99 ASN A N 1
ATOM 798 C CA . ASN A 1 99 ? 15.369 8.833 -18.058 1.00 58.31 99 ASN A CA 1
ATOM 799 C C . ASN A 1 99 ? 14.751 9.593 -16.867 1.00 58.31 99 ASN A C 1
ATOM 801 O O . ASN A 1 99 ? 15.196 9.471 -15.726 1.00 58.31 99 ASN A O 1
ATOM 805 N N . CYS A 1 100 ? 13.781 10.468 -17.146 1.00 58.28 100 CYS A N 1
ATOM 806 C CA . CYS A 1 100 ? 13.039 11.171 -16.110 1.00 58.28 100 CYS A CA 1
ATOM 807 C C . CYS A 1 100 ? 11.795 10.354 -15.746 1.00 58.28 100 CYS A C 1
ATOM 809 O O . CYS A 1 100 ? 10.984 10.068 -16.630 1.00 58.28 100 CYS A O 1
ATOM 811 N N . PRO A 1 101 ? 11.574 10.053 -14.453 1.00 52.62 101 PRO A N 1
ATOM 812 C CA . PRO A 1 101 ? 10.379 9.346 -13.995 1.00 52.62 101 PRO A CA 1
ATOM 813 C C . PRO A 1 101 ? 9.062 10.030 -14.379 1.00 52.62 101 PRO A C 1
ATOM 815 O O . PRO A 1 101 ? 8.015 9.411 -14.259 1.00 52.62 101 PRO A O 1
ATOM 818 N N . THR A 1 102 ? 9.103 11.302 -14.784 1.00 58.88 102 THR A N 1
ATOM 819 C CA . THR A 1 102 ? 7.955 12.193 -14.994 1.00 58.88 102 THR A CA 1
ATOM 820 C C . THR A 1 102 ? 7.583 12.429 -16.459 1.00 58.88 102 THR A C 1
ATOM 822 O O . THR A 1 102 ? 6.687 13.226 -16.712 1.00 58.88 102 THR A O 1
ATOM 825 N N . GLU A 1 103 ? 8.253 11.787 -17.421 1.00 71.75 103 GLU A N 1
ATOM 826 C CA . GLU A 1 103 ? 7.970 11.988 -18.852 1.00 71.75 103 GLU A CA 1
ATOM 827 C C . GLU A 1 103 ? 7.324 10.735 -19.479 1.00 71.75 103 GLU A C 1
ATOM 829 O O . GLU A 1 103 ? 6.146 10.472 -19.244 1.00 71.75 103 GLU A O 1
ATOM 834 N N . THR A 1 104 ? 8.074 9.931 -20.238 1.00 81.25 104 THR A N 1
ATOM 835 C CA . THR A 1 104 ? 7.511 8.916 -21.154 1.00 81.25 104 THR A CA 1
ATOM 836 C C . THR A 1 104 ? 6.737 7.780 -20.477 1.00 81.25 104 THR A C 1
ATOM 838 O O . THR A 1 104 ? 5.688 7.370 -20.968 1.00 81.25 104 THR A O 1
ATOM 841 N N . PHE A 1 105 ? 7.231 7.262 -19.350 1.00 83.06 105 PHE A N 1
ATOM 842 C CA . PHE A 1 105 ? 6.595 6.159 -18.613 1.00 83.06 105 PHE A CA 1
ATOM 843 C C . PHE A 1 105 ? 5.924 6.635 -17.316 1.00 83.06 105 PHE A C 1
ATOM 845 O O . PHE A 1 105 ? 5.736 5.866 -16.370 1.00 83.06 105 PHE A O 1
ATOM 852 N N . TYR A 1 106 ? 5.547 7.916 -17.252 1.00 76.75 106 TYR A N 1
ATOM 853 C CA . TYR A 1 106 ? 4.871 8.474 -16.088 1.00 76.75 106 TYR A CA 1
ATOM 854 C C . TYR A 1 106 ? 3.384 8.116 -16.053 1.00 76.75 106 TYR A C 1
ATOM 856 O O . TYR A 1 106 ? 2.709 7.931 -17.069 1.00 76.75 106 TYR A O 1
ATOM 864 N N . ARG A 1 107 ? 2.840 8.023 -14.838 1.00 72.38 107 ARG A N 1
ATOM 865 C CA . ARG A 1 107 ? 1.415 7.745 -14.648 1.00 72.38 107 ARG A CA 1
ATOM 866 C C . ARG A 1 107 ? 0.585 8.948 -15.072 1.00 72.38 107 ARG A C 1
ATOM 868 O O . ARG A 1 107 ? 0.898 10.076 -14.710 1.00 72.38 107 ARG A O 1
ATOM 875 N N . SER A 1 108 ? -0.533 8.683 -15.741 1.00 80.31 108 SER A N 1
ATOM 876 C CA . SER A 1 108 ? -1.503 9.717 -16.107 1.00 80.31 108 SER A CA 1
ATOM 877 C C . SER A 1 108 ? -1.866 10.601 -14.908 1.00 80.31 108 SER A C 1
ATOM 879 O O . SER A 1 108 ? -2.049 10.089 -13.799 1.00 80.31 108 SER A O 1
ATOM 881 N N . LYS A 1 109 ? -2.043 11.910 -15.143 1.00 78.31 109 LYS A N 1
ATOM 882 C CA . LYS A 1 109 ? -2.553 12.867 -14.143 1.00 78.31 109 LYS A CA 1
ATOM 883 C C . LYS A 1 109 ? -3.882 12.418 -13.519 1.00 78.31 109 LYS A C 1
ATOM 885 O O . LYS A 1 109 ? -4.135 12.685 -12.352 1.00 78.31 109 LYS A O 1
ATOM 890 N N . TYR A 1 110 ? -4.688 11.660 -14.264 1.00 79.25 110 TYR A N 1
ATOM 891 C CA . TYR A 1 110 ? -5.967 11.110 -13.801 1.00 79.25 110 TYR A CA 1
ATOM 892 C C . TYR A 1 110 ? -5.824 9.893 -12.877 1.00 79.25 110 TYR A C 1
ATOM 894 O O . TYR A 1 110 ? -6.764 9.546 -12.170 1.00 79.25 110 TYR A O 1
ATOM 902 N N . CYS A 1 111 ? -4.657 9.246 -12.879 1.00 80.50 111 CYS A N 1
ATOM 903 C CA . CYS A 1 111 ? -4.333 8.099 -12.031 1.00 80.50 111 CYS A CA 1
ATOM 904 C C . CYS A 1 111 ? -3.434 8.476 -10.847 1.00 80.50 111 CYS A C 1
ATOM 906 O O . CYS A 1 111 ? -2.814 7.600 -10.231 1.00 80.50 111 CYS A O 1
ATOM 908 N N . GLN A 1 112 ? -3.338 9.773 -10.555 1.00 77.81 112 GLN A N 1
ATOM 909 C CA . GLN A 1 112 ? -2.717 10.280 -9.341 1.00 77.81 112 GLN A CA 1
ATOM 910 C C . GLN A 1 112 ? -3.677 10.123 -8.153 1.00 77.81 112 GLN A C 1
ATOM 912 O O . GLN A 1 112 ? -4.894 10.044 -8.351 1.00 77.81 112 GLN A O 1
ATOM 917 N N . PRO A 1 113 ? -3.157 10.050 -6.915 1.00 74.31 113 PRO A N 1
ATOM 918 C CA . PRO A 1 113 ? -3.994 10.120 -5.725 1.00 74.31 113 PRO A CA 1
ATOM 919 C C . PRO A 1 113 ? -4.879 11.368 -5.753 1.00 74.31 113 PRO A C 1
ATOM 921 O O . PRO A 1 113 ? -4.459 12.421 -6.233 1.00 74.31 113 PRO A O 1
ATOM 924 N N . CYS A 1 114 ? -6.093 11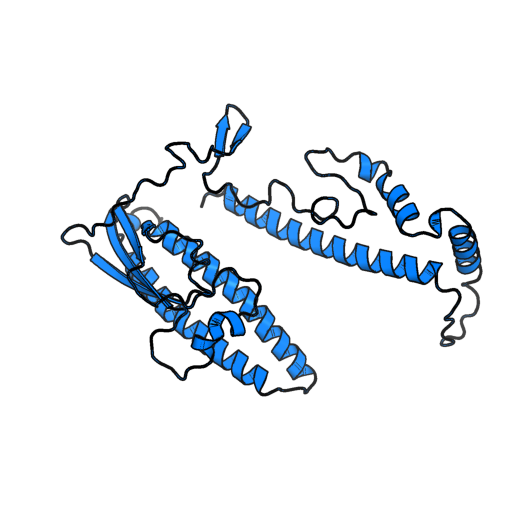.257 -5.215 1.00 78.69 114 CYS A N 1
ATOM 925 C CA . CYS A 1 114 ? -6.945 12.426 -5.040 1.00 78.69 114 CYS A CA 1
ATOM 926 C C . CYS A 1 114 ? -6.226 13.469 -4.165 1.00 78.69 114 CYS A C 1
ATOM 928 O O . CYS A 1 114 ? -5.573 13.076 -3.192 1.00 78.69 114 CYS A O 1
ATOM 930 N N . PRO A 1 115 ? -6.375 14.775 -4.454 1.00 81.50 115 PRO A N 1
ATOM 931 C CA . PRO A 1 115 ? -5.882 15.822 -3.569 1.00 81.50 115 PRO A CA 1
ATOM 932 C C . PRO A 1 115 ? -6.411 15.608 -2.150 1.00 81.50 115 PRO A C 1
ATOM 934 O O . PRO A 1 115 ? -7.589 15.293 -1.971 1.00 81.50 115 PRO A O 1
ATOM 937 N N . GLU A 1 116 ? -5.554 15.798 -1.147 1.00 70.12 116 GLU A N 1
ATOM 938 C CA . GLU A 1 116 ? -5.872 15.522 0.264 1.00 70.12 116 GLU A CA 1
ATOM 939 C C . GLU A 1 116 ? -7.134 16.262 0.734 1.00 70.12 116 GLU A C 1
ATOM 941 O O . GLU A 1 116 ? -7.965 15.710 1.449 1.00 70.12 116 GLU A O 1
ATOM 946 N N . CYS A 1 117 ? -7.318 17.492 0.255 1.00 78.00 117 CYS A N 1
ATOM 947 C CA . CYS A 1 117 ? -8.469 18.330 0.579 1.00 78.00 117 CYS A CA 1
ATOM 948 C C . CYS A 1 117 ? -9.598 18.287 -0.450 1.00 78.00 117 CYS A C 1
ATOM 950 O O . CYS A 1 117 ? -10.518 19.111 -0.411 1.00 78.00 117 CYS A O 1
ATOM 952 N N . GLY A 1 118 ? -9.540 17.309 -1.353 1.00 81.62 118 GLY A N 1
ATOM 953 C CA . GLY A 1 118 ? -10.478 17.142 -2.445 1.00 81.62 118 GLY A CA 1
ATOM 954 C C . GLY A 1 118 ? -10.390 18.259 -3.483 1.00 81.62 118 GLY A C 1
ATOM 955 O O . GLY A 1 118 ? -9.435 19.033 -3.559 1.00 81.62 118 GLY A O 1
ATOM 956 N N . VAL A 1 119 ? -11.426 18.320 -4.311 1.00 84.75 119 VAL A N 1
ATOM 957 C CA . VAL A 1 119 ? -11.546 19.271 -5.415 1.00 84.75 119 VAL A CA 1
ATOM 958 C C . VAL A 1 119 ? -12.844 20.060 -5.289 1.00 84.75 119 VAL A C 1
ATOM 960 O O . VAL A 1 119 ? -13.837 19.565 -4.753 1.00 84.75 119 VAL A O 1
ATOM 963 N N . ILE A 1 120 ? -12.848 21.284 -5.806 1.00 86.00 120 ILE A N 1
ATOM 964 C CA . ILE A 1 120 ? -14.036 22.120 -5.957 1.00 86.00 120 ILE A CA 1
ATOM 965 C C . ILE A 1 120 ? -14.446 22.176 -7.428 1.00 86.00 120 ILE A C 1
ATOM 967 O O . ILE A 1 120 ? -13.608 22.303 -8.323 1.00 86.00 120 ILE A O 1
ATOM 971 N N . LYS A 1 121 ? -15.749 22.054 -7.687 1.00 87.62 121 LYS A N 1
ATOM 972 C CA . LYS A 1 121 ? -16.306 22.139 -9.037 1.00 87.62 121 LYS A CA 1
ATOM 973 C C . LYS A 1 121 ? -16.488 23.604 -9.430 1.00 87.62 121 LYS A C 1
ATOM 975 O O . LYS A 1 121 ? -17.303 24.297 -8.832 1.00 87.62 121 LYS A O 1
ATOM 980 N N . ASN A 1 122 ? -15.795 24.033 -10.480 1.00 85.06 122 ASN A N 1
ATOM 981 C CA . ASN A 1 122 ? -15.917 25.357 -11.079 1.00 85.06 122 ASN A CA 1
ATOM 982 C C . ASN A 1 122 ? -16.513 25.215 -12.485 1.00 85.06 122 ASN A C 1
ATOM 984 O O . ASN A 1 122 ? -15.821 24.972 -13.472 1.00 85.06 122 ASN A O 1
ATOM 988 N N . GLY A 1 123 ? -17.842 25.303 -12.579 1.00 87.50 123 GLY A N 1
ATOM 989 C CA . GLY A 1 123 ? -18.559 25.087 -13.836 1.00 87.50 123 GLY A CA 1
ATOM 990 C C . GLY A 1 123 ? -18.408 23.648 -14.346 1.00 87.50 123 GLY A C 1
ATOM 991 O O . GLY A 1 123 ? -18.979 22.719 -13.771 1.00 87.50 123 GLY A O 1
ATOM 992 N N . LYS A 1 124 ? -17.662 23.465 -15.445 1.00 85.31 124 LYS A N 1
ATOM 993 C CA . LYS A 1 124 ? -17.382 22.148 -16.052 1.00 85.31 124 LYS A CA 1
ATOM 994 C C . LYS A 1 124 ? -16.054 21.527 -15.596 1.00 85.31 124 LYS A C 1
ATOM 996 O O . LYS A 1 124 ? -15.802 20.376 -15.940 1.00 85.31 124 LYS A O 1
ATOM 1001 N N . THR A 1 125 ? -15.225 22.248 -14.843 1.00 83.69 125 THR A N 1
ATOM 1002 C CA . THR A 1 125 ? -13.908 21.774 -14.391 1.00 83.69 125 THR A CA 1
ATOM 1003 C C . THR A 1 125 ? -13.876 21.536 -12.883 1.00 83.69 125 THR A C 1
ATOM 1005 O O . THR A 1 125 ? -14.738 22.007 -12.137 1.00 83.69 125 THR A O 1
ATOM 1008 N N . PHE A 1 126 ? -12.884 20.768 -12.435 1.00 84.62 126 PHE A N 1
ATOM 1009 C CA . PHE A 1 126 ? -12.590 20.540 -11.024 1.00 84.62 126 PHE A CA 1
ATOM 1010 C C . PHE A 1 126 ? -11.197 21.078 -10.729 1.00 84.62 126 PHE A C 1
ATOM 1012 O O . PHE A 1 126 ? -10.238 20.674 -11.383 1.00 84.62 126 PHE A O 1
ATOM 1019 N N . ASN A 1 127 ? -11.097 21.966 -9.747 1.00 86.69 127 ASN A N 1
ATOM 1020 C CA . ASN A 1 127 ? -9.828 22.525 -9.299 1.00 86.69 127 ASN A CA 1
ATOM 1021 C C . ASN A 1 127 ? -9.507 21.984 -7.907 1.00 86.69 127 ASN A C 1
ATOM 1023 O O . ASN A 1 127 ? -10.417 21.751 -7.110 1.00 86.69 127 ASN A O 1
ATOM 1027 N N . GLU A 1 128 ? -8.228 21.792 -7.600 1.00 86.06 128 GLU A N 1
ATOM 1028 C CA . GLU A 1 128 ? -7.813 21.412 -6.250 1.00 86.06 128 GLU A CA 1
ATOM 1029 C C . GLU A 1 128 ? -8.257 22.464 -5.233 1.00 86.06 128 GLU A C 1
ATOM 1031 O O . GLU A 1 128 ? -8.189 23.671 -5.486 1.00 86.06 128 GLU A O 1
ATOM 1036 N N . ARG A 1 129 ? -8.746 22.005 -4.080 1.00 85.38 129 ARG A N 1
ATOM 1037 C CA . ARG A 1 129 ? -9.106 22.906 -2.989 1.00 85.38 129 ARG A CA 1
ATOM 1038 C C . ARG A 1 129 ? -7.834 23.462 -2.343 1.00 85.38 129 ARG A C 1
ATOM 1040 O O . ARG A 1 129 ? -6.889 22.717 -2.089 1.00 85.38 129 ARG A O 1
ATOM 1047 N N . ASN A 1 130 ? -7.829 24.759 -2.034 1.00 82.62 130 ASN A N 1
ATOM 1048 C CA . ASN A 1 130 ? -6.732 25.373 -1.287 1.00 82.62 130 ASN A CA 1
ATOM 1049 C C . ASN A 1 130 ? -6.638 24.756 0.122 1.00 82.62 130 ASN A C 1
ATOM 1051 O O . ASN A 1 130 ? -7.662 24.511 0.764 1.00 82.62 130 ASN A O 1
ATOM 1055 N N . ARG A 1 131 ? -5.412 24.541 0.614 1.00 77.06 131 ARG A N 1
ATOM 1056 C CA . ARG A 1 131 ? -5.158 24.032 1.966 1.00 77.06 131 ARG A CA 1
ATOM 1057 C C . ARG A 1 131 ? -5.753 24.903 3.076 1.00 77.06 131 ARG A C 1
ATOM 1059 O O . ARG A 1 131 ? -6.139 24.395 4.123 1.00 77.06 131 ARG A O 1
ATOM 1066 N N . ASP A 1 132 ? -5.867 26.202 2.827 1.00 77.88 132 ASP A N 1
ATOM 1067 C CA . ASP A 1 132 ? -6.400 27.160 3.795 1.00 77.88 132 ASP A CA 1
ATOM 1068 C C . ASP A 1 132 ? -7.928 27.277 3.785 1.00 77.88 132 ASP A C 1
ATOM 1070 O O . ASP A 1 132 ? -8.493 27.977 4.636 1.00 77.88 132 ASP A O 1
ATOM 1074 N N . ASP A 1 133 ? -8.604 26.607 2.847 1.00 76.94 133 ASP A N 1
ATOM 1075 C CA . ASP A 1 133 ? -10.062 26.578 2.777 1.00 76.94 133 ASP A CA 1
ATOM 1076 C C . ASP A 1 133 ? -10.631 25.970 4.068 1.00 76.94 133 ASP A C 1
ATOM 1078 O O . ASP A 1 133 ? -10.131 24.967 4.577 1.00 76.94 133 ASP A O 1
ATOM 1082 N N . ILE A 1 134 ? -11.703 26.557 4.600 1.00 70.88 134 ILE A N 1
ATOM 1083 C CA . ILE A 1 134 ? -12.404 26.061 5.792 1.00 70.88 134 ILE A CA 1
ATOM 1084 C C . ILE A 1 134 ? -12.853 24.608 5.590 1.00 70.88 134 ILE A C 1
ATOM 1086 O O . ILE A 1 134 ? -12.829 23.828 6.536 1.00 70.88 134 ILE A O 1
ATOM 1090 N N . ALA A 1 135 ? -13.211 24.221 4.363 1.00 70.69 135 ALA A N 1
ATOM 1091 C CA . ALA A 1 135 ? -13.581 22.844 4.041 1.00 70.69 135 ALA A CA 1
ATOM 1092 C C . ALA A 1 135 ? -12.380 21.873 3.986 1.00 70.69 135 ALA A C 1
ATOM 1094 O O . ALA A 1 135 ? -12.579 20.661 4.017 1.00 70.69 135 ALA A O 1
ATOM 1095 N N . CYS A 1 136 ? -11.150 22.387 3.876 1.00 71.19 136 CYS A N 1
ATOM 1096 C CA . CYS A 1 136 ? -9.903 21.617 3.948 1.00 71.19 136 CYS A CA 1
ATOM 1097 C C . CYS A 1 136 ? -9.317 21.593 5.364 1.00 71.19 136 CYS A C 1
ATOM 1099 O O . CYS A 1 136 ? -8.732 20.596 5.789 1.00 71.19 136 CYS A O 1
ATOM 1101 N N . LYS A 1 137 ? -9.503 22.680 6.118 1.00 66.25 137 LYS A N 1
ATOM 1102 C CA . LYS A 1 137 ? -9.176 22.757 7.537 1.00 66.25 137 LYS A CA 1
ATOM 1103 C C . LYS A 1 137 ? -10.036 21.737 8.272 1.00 66.25 137 LYS A C 1
ATOM 1105 O O . LYS A 1 137 ? -11.196 22.001 8.585 1.00 66.25 137 LYS A O 1
ATOM 1110 N N . LYS A 1 138 ? -9.457 20.562 8.553 1.00 58.00 138 LYS A N 1
ATOM 1111 C CA . LYS A 1 138 ? -10.008 19.609 9.522 1.00 58.00 138 LYS A CA 1
ATOM 1112 C C . LYS A 1 138 ? -10.387 20.431 10.748 1.00 58.00 138 LYS A C 1
ATOM 1114 O O . LYS A 1 138 ? -9.519 21.069 11.348 1.00 58.00 138 LYS A O 1
ATOM 1119 N N . LYS A 1 139 ? -11.683 20.494 11.078 1.00 55.69 139 LYS A N 1
ATOM 1120 C CA . LYS A 1 139 ? -12.105 21.074 12.357 1.00 55.69 139 LYS A CA 1
ATOM 1121 C C . LYS A 1 139 ? -11.262 20.389 13.429 1.00 55.69 139 LYS A C 1
ATOM 1123 O O . LYS A 1 139 ? -10.981 19.200 13.294 1.00 55.69 139 LYS A O 1
ATOM 1128 N N . ASN A 1 140 ? -10.849 21.119 14.463 1.00 53.34 140 ASN A N 1
ATOM 1129 C CA . ASN A 1 140 ? -10.315 20.494 15.670 1.00 53.34 140 ASN A CA 1
ATOM 1130 C C . ASN A 1 140 ? -11.420 19.577 16.204 1.00 53.34 140 ASN A C 1
ATOM 1132 O O . ASN A 1 140 ? -12.331 20.030 16.896 1.00 53.34 140 ASN A O 1
ATOM 1136 N N . GLU A 1 141 ? -11.425 18.326 15.753 1.00 60.22 141 GLU A N 1
ATOM 1137 C CA . GLU A 1 141 ? -12.486 17.396 16.067 1.00 60.22 141 GLU A CA 1
ATOM 1138 C C . GLU A 1 141 ? -12.312 17.011 17.522 1.00 60.22 141 GLU A C 1
ATOM 1140 O O . GLU A 1 141 ? -11.354 16.346 17.909 1.00 60.22 141 GLU A O 1
ATOM 1145 N N . VAL A 1 142 ? -13.234 17.483 18.350 1.00 69.81 142 VAL A N 1
ATOM 1146 C CA . VAL A 1 142 ? -13.302 17.066 19.740 1.00 69.81 142 VAL A CA 1
ATOM 1147 C C . VAL A 1 142 ? -13.835 15.639 19.741 1.00 69.81 142 VAL A C 1
ATOM 1149 O O . VAL A 1 142 ? -14.989 15.404 19.382 1.00 69.81 142 VAL A O 1
ATOM 1152 N N . TYR A 1 143 ? -12.996 14.682 20.131 1.00 80.38 143 TYR A N 1
ATOM 1153 C CA . TYR A 1 143 ? -13.460 13.340 20.454 1.00 80.38 143 TYR A CA 1
ATOM 1154 C C . TYR A 1 143 ? -14.027 13.352 21.871 1.00 80.38 143 TYR A C 1
ATOM 1156 O O . TYR A 1 143 ? -13.300 13.540 22.848 1.00 80.38 143 TYR A O 1
ATOM 1164 N N . LYS A 1 144 ? -15.341 13.174 21.975 1.00 83.75 144 LYS A N 1
ATOM 1165 C CA . LYS A 1 144 ? -16.042 13.025 23.244 1.00 83.75 144 LYS A CA 1
ATOM 1166 C C . LYS A 1 144 ? -17.091 11.947 23.067 1.00 83.75 144 LYS A C 1
ATOM 1168 O O . LYS A 1 144 ? -18.100 12.191 22.414 1.00 83.75 144 LYS A O 1
ATOM 1173 N N . VAL A 1 145 ? -16.851 10.789 23.676 1.00 86.19 145 VAL A N 1
ATOM 1174 C CA . VAL A 1 145 ? -17.808 9.683 23.661 1.00 86.19 145 VAL A CA 1
ATOM 1175 C C . VAL A 1 145 ? -19.120 10.165 24.299 1.00 86.19 145 VAL A C 1
ATOM 1177 O O . VAL A 1 145 ? -19.113 10.616 25.453 1.00 86.19 145 VAL A O 1
ATOM 1180 N N . PRO A 1 146 ? -20.247 10.135 23.570 1.00 86.50 146 PRO A N 1
ATOM 1181 C CA . PRO A 1 146 ? -21.537 10.526 24.116 1.00 86.50 146 PRO A CA 1
ATOM 1182 C C . PRO A 1 146 ? -21.952 9.606 25.271 1.00 86.50 146 PRO A C 1
ATOM 1184 O O . PRO A 1 146 ? -21.660 8.410 25.276 1.00 86.50 146 PRO A O 1
ATOM 1187 N N . LYS A 1 147 ? -22.663 10.150 26.265 1.00 85.81 147 LYS A N 1
ATOM 1188 C CA . LYS A 1 147 ? -23.129 9.359 27.414 1.00 85.81 147 LYS A CA 1
ATOM 1189 C C . LYS A 1 147 ? -24.045 8.229 26.927 1.00 85.81 147 LYS A C 1
ATOM 1191 O O . LYS A 1 147 ? -25.072 8.503 26.318 1.00 85.81 147 LYS A O 1
ATOM 1196 N N . GLY A 1 148 ? -23.684 6.983 27.235 1.00 82.19 148 GLY A N 1
ATOM 1197 C CA . GLY A 1 148 ? -24.449 5.792 26.849 1.00 82.19 148 GLY A CA 1
ATOM 1198 C C . GLY A 1 148 ? -24.135 5.237 25.454 1.00 82.19 148 GLY A C 1
ATOM 1199 O O . GLY A 1 148 ? -24.721 4.224 25.083 1.00 82.19 148 GLY A O 1
ATOM 1200 N N . ALA A 1 149 ? -23.214 5.848 24.697 1.00 86.44 149 ALA A N 1
ATOM 1201 C CA . ALA A 1 149 ? -22.764 5.295 23.422 1.00 86.44 149 ALA A CA 1
ATOM 1202 C C . ALA A 1 149 ? -22.005 3.974 23.634 1.00 86.44 149 ALA A C 1
ATOM 1204 O O . ALA A 1 149 ? -21.203 3.839 24.562 1.00 86.44 149 ALA A O 1
ATOM 1205 N N . LYS A 1 150 ? -22.246 2.994 22.757 1.00 84.81 150 LYS A N 1
ATOM 1206 C CA . LYS A 1 150 ? -21.530 1.713 22.776 1.00 84.81 150 LYS A CA 1
ATOM 1207 C C . LYS A 1 150 ? -20.138 1.920 22.170 1.00 84.81 150 LYS A C 1
ATOM 1209 O O . LYS A 1 150 ? -20.040 2.333 21.016 1.00 84.81 150 LYS A O 1
ATOM 1214 N N . THR A 1 151 ? -19.083 1.559 22.899 1.00 91.56 151 THR A N 1
ATOM 1215 C CA . THR A 1 151 ? -17.690 1.643 22.422 1.00 91.56 151 THR A CA 1
ATOM 1216 C C . THR A 1 151 ? -17.131 0.277 22.015 1.00 91.56 151 THR A C 1
ATOM 1218 O O . THR A 1 151 ? -17.619 -0.767 22.461 1.00 91.56 151 THR A O 1
ATOM 1221 N N . THR A 1 152 ? -16.136 0.263 21.130 1.00 94.56 152 THR A N 1
ATOM 1222 C CA . THR A 1 152 ? -15.384 -0.919 20.691 1.00 94.56 152 THR A CA 1
ATOM 1223 C C . THR A 1 152 ? -13.905 -0.585 20.661 1.00 94.56 152 THR A C 1
ATOM 1225 O O . THR A 1 152 ? -13.511 0.362 19.988 1.00 94.56 152 THR A O 1
ATOM 1228 N N . ASN A 1 153 ? -13.091 -1.415 21.308 1.00 94.44 153 ASN A N 1
ATOM 1229 C CA . ASN A 1 153 ? -11.640 -1.317 21.215 1.00 94.44 153 ASN A CA 1
ATOM 1230 C C . ASN A 1 153 ? -11.122 -2.242 20.111 1.00 94.44 153 ASN A C 1
ATOM 1232 O O . ASN A 1 153 ? -11.467 -3.427 20.062 1.00 94.44 153 ASN A O 1
ATOM 1236 N N . ILE A 1 154 ? -10.290 -1.691 19.235 1.00 94.25 154 ILE A N 1
ATOM 1237 C CA . ILE A 1 154 ? -9.700 -2.354 18.077 1.00 94.25 154 ILE A CA 1
ATOM 1238 C C . ILE A 1 154 ? -8.186 -2.183 18.180 1.00 94.25 154 ILE A C 1
ATOM 1240 O O . ILE A 1 154 ? -7.682 -1.068 18.146 1.00 94.25 154 ILE A O 1
ATOM 1244 N N . ASN A 1 155 ? -7.458 -3.291 18.315 1.00 93.06 155 ASN A N 1
ATOM 1245 C CA . ASN A 1 155 ? -5.996 -3.276 18.315 1.00 93.06 155 ASN A CA 1
ATOM 1246 C C . ASN A 1 155 ? -5.481 -3.590 16.900 1.00 93.06 155 ASN A C 1
ATOM 1248 O O . ASN A 1 155 ? -5.411 -4.763 16.518 1.00 93.06 155 ASN A O 1
ATOM 1252 N N . PHE A 1 156 ? -5.157 -2.543 16.144 1.00 92.69 156 PHE A N 1
ATOM 1253 C CA . PHE A 1 156 ? -4.756 -2.594 14.742 1.00 92.69 156 PHE A CA 1
ATOM 1254 C C . PHE A 1 156 ? -3.239 -2.752 14.585 1.00 92.69 156 PHE A C 1
ATOM 1256 O O . PHE A 1 156 ? -2.482 -1.856 14.933 1.00 92.69 156 PHE A O 1
ATOM 1263 N N . LEU A 1 157 ? -2.788 -3.855 13.981 1.00 93.25 157 LEU A N 1
ATOM 1264 C CA . LEU A 1 157 ? -1.389 -4.027 13.588 1.00 93.25 157 LEU A CA 1
ATOM 1265 C C . LEU A 1 157 ? -1.076 -3.192 12.337 1.00 93.25 157 LEU A C 1
ATOM 1267 O O . LEU A 1 157 ? -1.449 -3.582 11.221 1.00 93.25 157 LEU A O 1
ATOM 1271 N N . TYR A 1 158 ? -0.372 -2.080 12.526 1.00 90.38 158 TYR A N 1
ATOM 1272 C CA . TYR A 1 158 ? -0.008 -1.109 11.503 1.00 90.38 158 TYR A CA 1
ATOM 1273 C C . TYR A 1 158 ? 1.429 -1.311 10.995 1.00 90.38 158 TYR A C 1
ATOM 1275 O O . TYR A 1 158 ? 2.411 -1.151 11.715 1.00 90.38 158 TYR A O 1
ATOM 1283 N N . SER A 1 159 ? 1.569 -1.634 9.706 1.00 86.56 159 SER A N 1
ATOM 1284 C CA . SER A 1 159 ? 2.866 -1.887 9.056 1.00 86.56 159 SER A CA 1
ATOM 1285 C C . SER A 1 159 ? 3.589 -0.621 8.561 1.00 86.56 159 SER A C 1
ATOM 1287 O O . SER A 1 159 ? 4.749 -0.691 8.140 1.00 86.56 159 SER A O 1
ATOM 1289 N N . GLY A 1 160 ? 2.930 0.542 8.585 1.00 77.88 160 GLY A N 1
ATOM 1290 C CA . GLY A 1 160 ? 3.480 1.808 8.101 1.00 77.88 160 GLY A CA 1
ATOM 1291 C C . GLY A 1 160 ? 3.524 1.985 6.573 1.00 77.88 160 GLY A C 1
ATOM 1292 O O . GLY A 1 160 ? 3.145 1.127 5.767 1.00 77.88 160 GLY A O 1
ATOM 1293 N N . ASP A 1 161 ? 4.037 3.145 6.150 1.00 66.75 161 ASP A N 1
ATOM 1294 C CA . ASP A 1 161 ? 4.085 3.562 4.738 1.00 66.75 161 ASP A CA 1
ATOM 1295 C C . ASP A 1 161 ? 5.443 3.387 4.042 1.00 66.75 161 ASP A C 1
ATOM 1297 O O . ASP A 1 161 ? 5.585 3.686 2.854 1.00 66.75 161 ASP A O 1
ATOM 1301 N N . GLY A 1 162 ? 6.445 2.857 4.747 1.00 65.56 162 GLY A N 1
ATOM 1302 C CA . GLY A 1 162 ? 7.792 2.652 4.211 1.00 65.56 162 GLY A CA 1
ATOM 1303 C C . GLY A 1 162 ? 7.870 1.644 3.052 1.00 65.56 162 GLY A C 1
ATOM 1304 O O . GLY A 1 162 ? 7.015 0.775 2.882 1.00 65.56 162 GLY A O 1
ATOM 1305 N N . LYS A 1 163 ? 8.956 1.718 2.269 1.00 69.31 163 LYS A N 1
ATOM 1306 C CA . LYS A 1 163 ? 9.261 0.796 1.149 1.00 69.31 163 LYS A CA 1
ATOM 1307 C C . LYS A 1 163 ? 9.989 -0.496 1.572 1.00 69.31 163 LYS A C 1
ATOM 1309 O O . LYS A 1 163 ? 10.571 -1.171 0.731 1.00 69.31 163 LYS A O 1
ATOM 1314 N N . GLN A 1 164 ? 10.034 -0.794 2.867 1.00 74.81 164 GLN A N 1
ATOM 1315 C CA . GLN A 1 164 ? 10.765 -1.941 3.423 1.00 74.81 164 GLN A CA 1
ATOM 1316 C C . GLN A 1 164 ? 10.009 -3.263 3.205 1.00 74.81 164 GLN A C 1
ATOM 1318 O O . GLN A 1 164 ? 8.802 -3.249 2.959 1.00 74.81 164 GLN A O 1
ATOM 1323 N N . ASP A 1 165 ? 10.707 -4.399 3.311 1.00 82.06 165 ASP A N 1
ATOM 1324 C CA . ASP A 1 165 ? 10.080 -5.732 3.299 1.00 82.06 165 ASP A CA 1
ATOM 1325 C C . ASP A 1 165 ? 9.094 -5.849 4.478 1.00 82.06 165 ASP A C 1
ATOM 1327 O O . ASP A 1 165 ? 9.364 -5.359 5.577 1.00 82.06 165 ASP A O 1
ATOM 1331 N N . ILE A 1 166 ? 7.944 -6.495 4.268 1.00 89.44 166 ILE A N 1
ATOM 1332 C CA . ILE A 1 166 ? 6.891 -6.617 5.291 1.00 89.44 166 ILE A CA 1
ATOM 1333 C C . ILE A 1 166 ? 7.382 -7.283 6.582 1.00 89.44 166 ILE A C 1
ATOM 1335 O O . ILE A 1 166 ? 6.956 -6.914 7.672 1.00 89.44 166 ILE A O 1
ATOM 1339 N N . THR A 1 167 ? 8.345 -8.202 6.484 1.00 89.44 167 THR A N 1
ATOM 1340 C CA . THR A 1 167 ? 8.953 -8.862 7.648 1.00 89.44 167 THR A CA 1
ATOM 1341 C C . THR A 1 167 ? 9.921 -7.954 8.405 1.00 89.44 167 THR A C 1
ATOM 1343 O O . THR A 1 167 ? 10.186 -8.197 9.580 1.00 89.44 167 THR A O 1
ATOM 1346 N N . GLU A 1 168 ? 10.434 -6.898 7.765 1.00 88.25 168 GLU A N 1
ATOM 1347 C CA . GLU A 1 168 ? 11.197 -5.840 8.434 1.00 88.25 168 GLU A CA 1
ATOM 1348 C C . GLU A 1 168 ? 10.280 -4.793 9.066 1.00 88.25 168 GLU A C 1
ATOM 1350 O O . GLU A 1 168 ? 10.572 -4.329 10.167 1.00 88.25 168 GLU A O 1
ATOM 1355 N N . LYS A 1 169 ? 9.174 -4.443 8.394 1.00 87.81 169 LYS A N 1
ATOM 1356 C CA . LYS A 1 169 ? 8.144 -3.539 8.931 1.00 87.81 169 LYS A CA 1
ATOM 1357 C C . LYS A 1 169 ? 7.531 -4.095 10.213 1.00 87.81 169 LYS A C 1
ATOM 1359 O O . LYS A 1 169 ? 7.394 -3.369 11.185 1.00 87.81 169 LYS A O 1
ATOM 1364 N N . LEU A 1 170 ? 7.218 -5.390 10.205 1.00 92.00 170 LEU A N 1
ATOM 1365 C CA . LEU A 1 170 ? 6.590 -6.119 11.306 1.00 92.00 170 LEU A CA 1
ATOM 1366 C C . LEU A 1 170 ? 7.613 -6.944 12.095 1.00 92.00 170 LEU A C 1
ATOM 1368 O O . LEU A 1 170 ? 7.332 -8.067 12.514 1.00 92.00 170 LEU A O 1
ATOM 1372 N N . LYS A 1 171 ? 8.849 -6.452 12.223 1.00 90.75 171 LYS A N 1
ATOM 1373 C CA . LYS A 1 171 ? 9.955 -7.241 12.774 1.00 90.75 171 LYS A CA 1
ATOM 1374 C C . LYS A 1 171 ? 9.701 -7.665 14.219 1.00 90.75 171 LYS A C 1
ATOM 1376 O O . LYS A 1 171 ? 10.027 -8.800 14.570 1.00 90.75 171 LYS A O 1
ATOM 1381 N N . GLU A 1 172 ? 9.146 -6.784 15.047 1.00 90.12 172 GLU A N 1
ATOM 1382 C CA . GLU A 1 172 ? 8.906 -7.079 16.462 1.00 90.12 17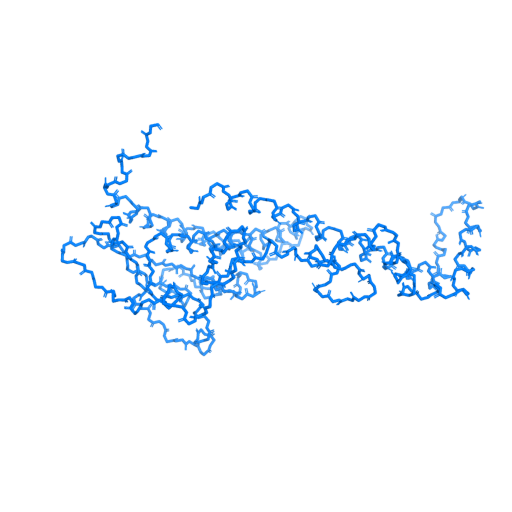2 GLU A CA 1
ATOM 1383 C C . GLU A 1 172 ? 7.703 -8.013 16.612 1.00 90.12 172 GLU A C 1
ATOM 1385 O O . GLU A 1 172 ? 7.768 -8.986 17.370 1.00 90.12 172 GLU A O 1
ATOM 1390 N N . PHE A 1 173 ? 6.662 -7.795 15.804 1.00 91.81 173 PHE A N 1
ATOM 1391 C CA . PHE A 1 173 ? 5.538 -8.723 15.662 1.00 91.81 173 PHE A CA 1
ATOM 1392 C C . PHE A 1 173 ? 5.991 -10.132 15.236 1.00 91.81 173 PHE A C 1
ATOM 1394 O O . PHE A 1 173 ? 5.651 -11.130 15.875 1.00 91.81 173 PHE A O 1
ATOM 1401 N N . CYS A 1 174 ? 6.818 -10.234 14.192 1.00 90.94 174 CYS A N 1
ATOM 1402 C CA . CYS A 1 174 ? 7.335 -11.507 13.690 1.00 90.94 174 CYS A CA 1
ATOM 1403 C C . CYS A 1 174 ? 8.308 -12.184 14.669 1.00 90.94 174 CYS A C 1
ATOM 1405 O O . CYS A 1 174 ? 8.386 -13.414 14.705 1.00 90.94 174 CYS A O 1
ATOM 1407 N N . GLY A 1 175 ? 9.091 -11.393 15.408 1.00 86.00 175 GLY A N 1
ATOM 1408 C CA . GLY A 1 175 ? 10.192 -11.867 16.246 1.00 86.00 175 GLY A CA 1
ATOM 1409 C C . GLY A 1 175 ? 9.766 -12.428 17.601 1.00 86.00 175 GLY A C 1
ATOM 1410 O O . GLY A 1 175 ? 10.468 -13.277 18.150 1.00 86.00 175 GLY A O 1
ATOM 1411 N N . LYS A 1 176 ? 8.625 -11.994 18.144 1.00 78.75 176 LYS A N 1
ATOM 1412 C CA . LYS A 1 176 ? 8.148 -12.441 19.458 1.00 78.75 176 LYS A CA 1
ATOM 1413 C C . LYS A 1 176 ? 7.282 -13.703 19.361 1.00 78.75 176 LYS A C 1
ATOM 1415 O O . LYS A 1 176 ? 6.536 -13.939 18.402 1.00 78.75 176 LYS A O 1
ATOM 1420 N N . VAL A 1 177 ? 7.376 -14.547 20.385 1.00 62.09 177 VAL A N 1
ATOM 1421 C CA . VAL A 1 177 ? 6.553 -15.754 20.528 1.00 62.09 177 VAL A CA 1
ATOM 1422 C C . VAL A 1 177 ? 5.263 -15.350 21.248 1.00 62.09 177 VAL A C 1
ATOM 1424 O O . VAL A 1 177 ? 5.319 -15.091 22.436 1.00 62.09 177 VAL A O 1
ATOM 1427 N N . ASN A 1 178 ? 4.168 -15.231 20.485 1.00 64.75 178 ASN A N 1
ATOM 1428 C CA . ASN A 1 178 ? 2.748 -15.067 20.855 1.00 64.75 178 ASN A CA 1
ATOM 1429 C C . ASN A 1 178 ? 2.381 -14.293 22.142 1.00 64.75 178 ASN A C 1
ATOM 1431 O O . ASN A 1 178 ? 2.720 -14.703 23.244 1.00 64.75 178 ASN A O 1
ATOM 1435 N N . GLY A 1 179 ? 1.500 -13.294 21.993 1.00 61.41 179 GLY A N 1
ATOM 1436 C CA . GLY A 1 179 ? 0.709 -12.732 23.095 1.00 61.41 179 GLY A CA 1
ATOM 1437 C C . GLY A 1 179 ? 1.356 -11.523 23.768 1.00 61.41 179 GLY A C 1
ATOM 1438 O O . GLY A 1 179 ? 2.061 -11.651 24.762 1.00 61.41 179 GLY A O 1
ATOM 1439 N N . GLY A 1 180 ? 1.093 -10.336 23.228 1.00 68.38 180 GLY A N 1
ATOM 1440 C CA . GLY A 1 180 ? 1.456 -9.053 23.828 1.00 68.38 180 GLY A CA 1
ATOM 1441 C C . GLY A 1 180 ? 1.214 -7.902 22.856 1.00 68.38 180 GLY A C 1
ATOM 1442 O O . GLY A 1 180 ? 1.041 -8.141 21.665 1.00 68.38 180 GLY A O 1
ATOM 1443 N N . THR A 1 181 ? 1.206 -6.669 23.362 1.00 76.69 181 THR A N 1
ATOM 1444 C CA . THR A 1 181 ? 1.156 -5.460 22.528 1.00 76.69 181 THR A CA 1
ATOM 1445 C C . THR A 1 181 ? 2.498 -5.261 21.822 1.00 76.69 181 THR A C 1
ATOM 1447 O O . THR A 1 181 ? 3.566 -5.352 22.445 1.00 76.69 181 THR A O 1
ATOM 1450 N N . TYR A 1 182 ? 2.456 -5.004 20.518 1.00 84.81 182 TYR A N 1
ATOM 1451 C CA . TYR A 1 182 ? 3.644 -4.779 19.692 1.00 84.81 182 TYR A CA 1
ATO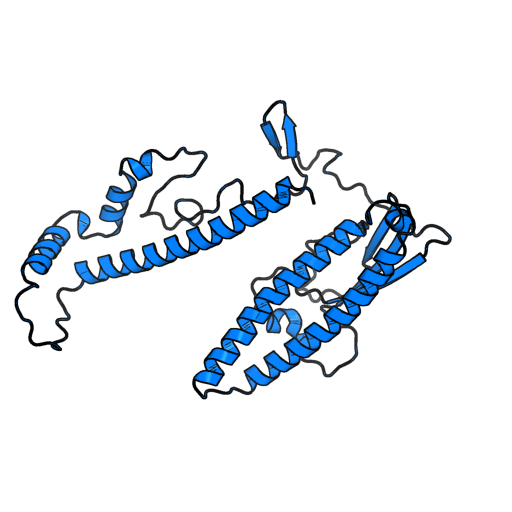M 1452 C C . TYR A 1 182 ? 3.899 -3.283 19.455 1.00 84.81 182 TYR A C 1
ATOM 1454 O O . TYR A 1 182 ? 2.960 -2.499 19.488 1.00 84.81 182 TYR A O 1
ATOM 1462 N N . PRO A 1 183 ? 5.147 -2.849 19.191 1.00 84.06 183 PRO A N 1
ATOM 1463 C CA . PRO A 1 183 ? 5.437 -1.497 18.696 1.00 84.06 183 PRO A CA 1
ATOM 1464 C C . PRO A 1 183 ? 4.608 -1.071 17.481 1.00 84.06 183 PRO A C 1
ATOM 1466 O O . PRO A 1 183 ? 4.354 0.114 17.304 1.00 84.06 183 PRO A O 1
ATOM 1469 N N . GLU A 1 184 ? 4.226 -2.042 16.658 1.00 88.69 184 GLU A N 1
ATOM 1470 C CA . GLU A 1 184 ? 3.399 -1.891 15.467 1.00 88.69 184 GLU A CA 1
ATOM 1471 C C . GLU A 1 184 ? 1.884 -1.924 15.763 1.00 88.69 184 GLU A C 1
ATOM 1473 O O . GLU A 1 184 ? 1.094 -1.741 14.845 1.00 88.69 184 GLU A O 1
ATOM 1478 N N . ASP A 1 185 ? 1.453 -2.189 17.001 1.00 88.94 185 ASP A N 1
ATOM 1479 C CA . ASP A 1 185 ? 0.035 -2.183 17.384 1.00 88.94 185 ASP A CA 1
ATOM 1480 C C . ASP A 1 185 ? -0.443 -0.758 17.715 1.00 88.94 185 ASP A C 1
ATOM 1482 O O . ASP A 1 185 ? 0.133 -0.070 18.561 1.00 88.94 185 ASP A O 1
ATOM 1486 N N . GLU A 1 186 ? -1.553 -0.353 17.103 1.00 89.56 186 GLU A N 1
ATOM 1487 C CA . GLU A 1 186 ? -2.295 0.863 17.420 1.00 89.56 186 GLU A CA 1
ATOM 1488 C C . GLU A 1 186 ? -3.611 0.520 18.122 1.00 89.56 186 GLU A C 1
ATOM 1490 O O . GLU A 1 186 ? -4.461 -0.196 17.582 1.00 89.56 186 GLU A O 1
ATOM 1495 N N . GLU A 1 187 ? -3.813 1.061 19.323 1.00 90.69 187 GLU A N 1
ATOM 1496 C CA . GLU A 1 187 ? -5.073 0.919 20.054 1.00 90.69 187 GLU A CA 1
ATOM 1497 C C . GLU A 1 187 ? -6.064 1.999 19.619 1.00 90.69 187 GLU A C 1
ATOM 1499 O O . GLU A 1 187 ? -5.829 3.190 19.821 1.00 90.69 187 GLU A O 1
ATOM 1504 N N . TRP A 1 188 ? -7.188 1.577 19.046 1.00 92.44 188 TRP A N 1
ATOM 1505 C CA . TRP A 1 188 ? -8.279 2.440 18.607 1.00 92.44 188 TRP A CA 1
ATOM 1506 C C . TRP A 1 188 ? -9.534 2.187 19.440 1.00 92.44 188 TRP A C 1
ATOM 1508 O O . TRP A 1 188 ? -10.000 1.053 19.528 1.00 92.44 188 TRP A O 1
ATOM 1518 N N . GLU A 1 189 ? -10.118 3.239 20.004 1.00 93.69 189 GLU A N 1
ATOM 1519 C CA . GLU A 1 189 ? -11.462 3.226 20.576 1.00 93.69 189 GLU A CA 1
ATOM 1520 C C . GLU A 1 189 ? -12.430 3.848 19.569 1.00 93.69 189 GLU A C 1
ATOM 1522 O O . GLU A 1 189 ? -12.280 5.003 19.173 1.00 93.69 189 GLU A O 1
ATOM 1527 N N . CYS A 1 190 ? -13.432 3.083 19.151 1.00 94.00 190 CYS A N 1
ATOM 1528 C CA . CYS A 1 190 ? -14.525 3.562 18.315 1.00 94.00 190 CYS A CA 1
ATOM 1529 C C . CYS A 1 190 ? -15.826 3.616 19.110 1.00 94.00 190 CYS A C 1
ATOM 1531 O O . CYS A 1 190 ? -16.078 2.736 19.929 1.00 94.00 190 CYS A O 1
ATOM 1533 N N . TYR A 1 191 ? -16.697 4.580 18.826 1.00 92.75 191 TYR A N 1
ATOM 1534 C CA . TYR A 1 191 ? -18.062 4.613 19.349 1.00 92.75 191 TYR A CA 1
ATOM 1535 C C . TYR A 1 191 ? -19.071 4.833 18.230 1.00 92.75 191 TYR A C 1
ATOM 1537 O O . TYR A 1 191 ? -18.786 5.529 17.260 1.00 92.75 191 TYR A O 1
ATOM 1545 N N . TYR A 1 192 ? -20.262 4.261 18.402 1.00 90.31 192 TYR A N 1
ATOM 1546 C CA . TYR A 1 192 ? -21.430 4.583 17.584 1.00 90.31 192 TYR A CA 1
ATOM 1547 C C . TYR A 1 192 ? -22.491 5.270 18.440 1.00 90.31 192 TYR A C 1
ATOM 1549 O O . TYR A 1 192 ? -22.818 4.786 19.530 1.00 90.31 192 TYR A O 1
ATOM 1557 N N . LYS A 1 193 ? -23.026 6.381 17.935 1.00 85.94 193 LYS A N 1
ATOM 1558 C CA . LYS A 1 193 ? -24.232 7.020 18.461 1.00 85.94 193 LYS A CA 1
ATOM 1559 C C . LYS A 1 193 ? -25.330 7.089 17.400 1.00 85.94 193 LYS A C 1
ATOM 1561 O O . LYS A 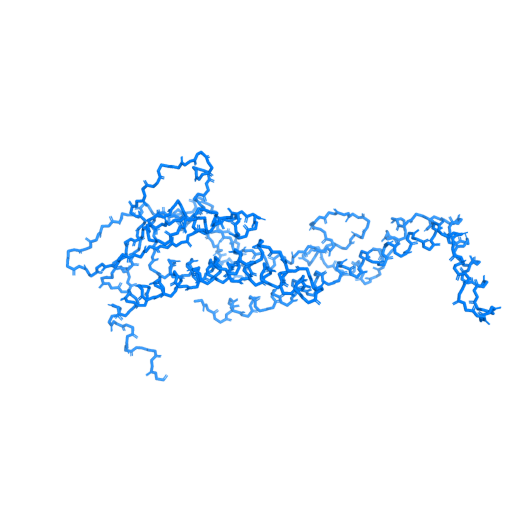1 193 ? -26.450 6.698 17.700 1.00 85.94 193 LYS A O 1
ATOM 1566 N N . ASP A 1 194 ? -24.999 7.594 16.217 1.00 83.06 194 ASP A N 1
ATOM 1567 C CA . ASP A 1 194 ? -25.870 7.683 15.041 1.00 83.06 194 ASP A CA 1
ATOM 1568 C C . ASP A 1 194 ? -25.006 7.787 13.766 1.00 83.06 194 ASP A C 1
ATOM 1570 O O . ASP A 1 194 ? -23.779 7.920 13.859 1.00 83.06 194 ASP A O 1
ATOM 1574 N N . ASP A 1 195 ? -25.625 7.744 12.583 1.00 74.62 195 ASP A N 1
ATOM 1575 C CA . ASP A 1 195 ? -24.936 7.819 11.282 1.00 74.62 195 ASP A CA 1
ATOM 1576 C C . ASP A 1 195 ? -24.029 9.052 11.117 1.00 74.62 195 ASP A C 1
ATOM 1578 O O . ASP A 1 195 ? -23.036 9.009 10.387 1.00 74.62 195 ASP A O 1
ATOM 1582 N N . ASN A 1 196 ? -24.341 10.157 11.803 1.00 77.50 196 ASN A N 1
ATOM 1583 C CA . ASN A 1 196 ? -23.568 11.397 11.741 1.00 77.50 196 ASN A CA 1
ATOM 1584 C C . ASN A 1 196 ? -22.527 11.510 12.871 1.00 77.50 196 ASN A C 1
ATOM 1586 O O . ASN A 1 196 ? -21.678 12.405 12.834 1.00 77.50 196 ASN A O 1
ATOM 1590 N N . ASP A 1 197 ? -22.571 10.623 13.869 1.00 84.00 197 ASP A N 1
ATOM 1591 C CA . ASP A 1 197 ? -21.721 10.639 15.061 1.00 84.00 197 ASP A CA 1
ATOM 1592 C C . ASP A 1 197 ? -21.207 9.225 15.389 1.00 84.00 197 ASP A C 1
ATOM 1594 O O . ASP A 1 197 ? -21.578 8.582 16.376 1.00 84.00 197 ASP A O 1
ATOM 1598 N N . ASN A 1 198 ? -20.327 8.742 14.509 1.00 88.06 198 ASN A N 1
ATOM 1599 C CA . ASN A 1 198 ? -19.630 7.464 14.617 1.00 88.06 198 ASN A CA 1
ATOM 1600 C C . ASN A 1 198 ? -18.134 7.682 14.374 1.00 88.06 198 ASN A C 1
ATOM 1602 O O . ASN A 1 198 ? -17.705 7.926 13.240 1.00 88.06 198 ASN A O 1
ATOM 1606 N N . LYS A 1 199 ? -17.333 7.646 15.440 1.00 90.88 199 LYS A N 1
ATOM 1607 C CA . LYS A 1 199 ? -15.924 8.059 15.397 1.00 90.88 199 LYS A CA 1
ATOM 1608 C C . LYS A 1 199 ? -15.017 7.048 16.061 1.00 90.88 199 LYS A C 1
ATOM 1610 O O . LYS A 1 199 ? -15.425 6.347 16.979 1.00 90.88 199 LYS A O 1
ATOM 1615 N N . CYS A 1 200 ? -13.770 7.047 15.620 1.00 91.69 200 CYS A N 1
ATOM 1616 C CA . CYS A 1 200 ? -12.671 6.299 16.193 1.00 91.69 200 CYS A CA 1
ATOM 1617 C C . CYS A 1 200 ? -11.556 7.256 16.598 1.00 91.69 200 CYS A C 1
ATOM 1619 O O . CYS A 1 200 ? -11.200 8.167 15.846 1.00 91.69 200 CYS A O 1
ATOM 1621 N N . LYS A 1 201 ? -10.989 7.032 17.776 1.00 90.25 201 LYS A N 1
ATOM 1622 C CA . LYS A 1 201 ? -9.813 7.723 18.279 1.00 90.25 201 LYS A CA 1
ATOM 1623 C C . LYS A 1 201 ? -8.745 6.703 18.624 1.00 90.25 201 LYS A C 1
ATOM 1625 O O . LYS A 1 201 ? -9.017 5.699 19.270 1.00 90.25 201 LYS A O 1
ATOM 1630 N N . MET A 1 202 ? -7.520 7.004 18.236 1.00 87.19 202 MET A N 1
ATOM 1631 C CA . MET A 1 202 ? -6.351 6.271 18.692 1.00 87.19 202 MET A CA 1
ATOM 1632 C C . MET A 1 202 ? -6.055 6.656 20.153 1.00 87.19 202 MET A C 1
ATOM 1634 O O . MET A 1 202 ? -5.871 7.837 20.460 1.00 87.19 202 MET A O 1
ATOM 1638 N N . GLU A 1 203 ? -6.066 5.684 21.064 1.00 75.94 203 GLU A N 1
ATOM 1639 C CA . GLU A 1 203 ? -5.989 5.898 22.515 1.00 75.94 203 GLU A CA 1
ATOM 1640 C C . GLU A 1 203 ? -4.548 6.030 23.036 1.00 75.94 203 GLU A C 1
ATOM 1642 O O . GLU A 1 203 ? -4.312 6.883 23.884 1.00 75.94 203 GLU A O 1
ATOM 1647 N N . ASN A 1 204 ? -3.587 5.213 22.579 1.00 62.56 204 ASN A N 1
ATOM 1648 C CA . ASN A 1 204 ? -2.376 4.908 23.366 1.00 62.56 204 ASN A CA 1
ATOM 1649 C C . ASN A 1 204 ? -1.264 4.214 22.526 1.00 62.56 204 ASN A C 1
ATOM 1651 O O . ASN A 1 204 ? -1.574 3.649 21.486 1.00 62.56 204 ASN A O 1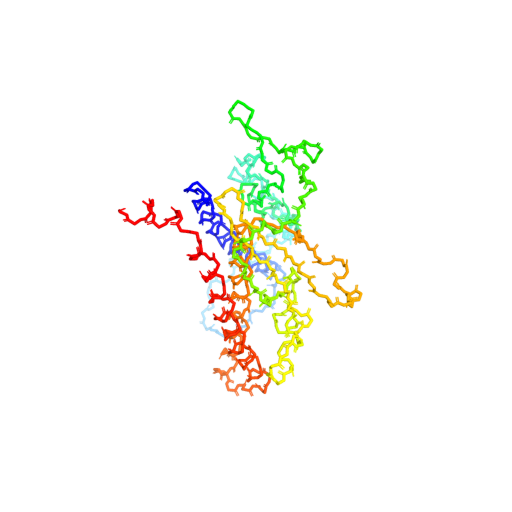
ATOM 1655 N N . ASN A 1 205 ? 0.033 4.098 22.895 1.00 50.62 205 ASN A N 1
ATOM 1656 C CA . ASN A 1 205 ? 0.881 4.719 23.940 1.00 50.62 205 ASN A CA 1
ATOM 1657 C C . ASN A 1 205 ? 2.372 4.279 23.864 1.00 50.62 205 ASN A C 1
ATOM 1659 O O . ASN A 1 205 ? 3.060 4.198 24.885 1.00 50.62 205 ASN A O 1
ATOM 1663 N N . ILE A 1 206 ? 2.926 3.925 22.703 1.00 43.53 206 ILE A N 1
ATOM 1664 C CA . ILE A 1 206 ? 4.335 3.499 22.657 1.00 43.53 206 ILE A CA 1
ATOM 1665 C C . ILE A 1 206 ? 5.180 4.745 22.453 1.00 43.53 206 ILE A C 1
ATOM 1667 O O . ILE A 1 206 ? 5.045 5.409 21.427 1.00 43.53 206 ILE A O 1
ATOM 1671 N N . LYS A 1 207 ? 6.037 5.075 23.442 1.00 38.25 207 LYS A N 1
ATOM 1672 C CA . LYS A 1 207 ? 7.101 6.083 23.291 1.00 38.25 207 LYS A CA 1
ATOM 1673 C C . LYS A 1 207 ? 7.650 5.909 21.882 1.00 38.25 207 LYS A C 1
ATOM 1675 O O . LYS A 1 207 ? 8.212 4.839 21.628 1.00 38.25 207 LYS A O 1
ATOM 1680 N N . PRO A 1 208 ? 7.478 6.883 20.977 1.00 38.03 208 PRO A N 1
ATOM 1681 C CA . PRO A 1 208 ? 7.998 6.735 19.641 1.00 38.03 208 PRO A CA 1
ATOM 1682 C C . PRO A 1 208 ? 9.488 6.486 19.828 1.00 38.03 208 PRO A C 1
ATOM 1684 O O . PRO A 1 208 ? 10.233 7.346 20.302 1.00 38.03 208 PRO A O 1
ATOM 1687 N N . THR A 1 209 ? 9.945 5.278 19.494 1.00 39.16 209 THR A N 1
ATOM 1688 C CA . THR A 1 209 ? 11.341 5.153 19.102 1.00 39.16 209 THR A CA 1
ATOM 1689 C C . THR A 1 209 ? 11.522 6.228 18.035 1.00 39.16 209 THR A C 1
ATOM 1691 O O . THR A 1 209 ? 10.616 6.435 17.228 1.00 39.16 209 THR A O 1
ATOM 1694 N N . LYS A 1 210 ? 12.629 6.977 18.053 1.00 38.22 210 LYS A N 1
ATOM 1695 C CA . LYS A 1 210 ? 12.849 8.164 17.194 1.00 38.22 210 LYS A CA 1
ATOM 1696 C C . LYS A 1 210 ? 12.522 7.962 15.691 1.00 38.22 210 LYS A C 1
ATOM 1698 O O . LYS A 1 210 ? 12.466 8.936 14.954 1.00 38.22 210 LYS A O 1
ATOM 1703 N N . LYS A 1 211 ? 12.291 6.722 15.235 1.00 40.97 211 LYS A N 1
ATOM 1704 C CA . LYS A 1 211 ? 11.753 6.349 13.919 1.00 40.97 211 LYS A CA 1
ATOM 1705 C C . LYS A 1 211 ? 10.240 6.587 13.709 1.00 40.97 211 LYS A C 1
ATOM 1707 O O . LYS A 1 211 ? 9.889 6.956 12.597 1.00 40.97 211 LYS A O 1
ATOM 1712 N N . LEU A 1 212 ? 9.362 6.417 14.708 1.00 40.41 212 LEU A N 1
ATOM 1713 C CA . LEU A 1 212 ? 7.894 6.586 14.556 1.00 40.41 212 LEU A CA 1
ATOM 1714 C C . LEU A 1 212 ? 7.410 8.033 14.753 1.00 40.41 212 LEU A C 1
ATOM 1716 O O . LEU A 1 212 ? 6.299 8.393 14.367 1.00 40.41 212 LEU A O 1
ATOM 1720 N N . GLN A 1 213 ? 8.253 8.882 15.343 1.00 36.12 213 GLN A N 1
ATOM 1721 C CA . GLN A 1 213 ? 7.917 10.270 15.680 1.00 36.12 213 GLN A CA 1
ATOM 1722 C C . GLN A 1 213 ? 7.658 11.146 14.438 1.00 36.12 213 GLN A C 1
ATOM 1724 O O . GLN A 1 213 ? 6.954 12.142 14.532 1.00 36.12 213 GLN A O 1
ATOM 1729 N N . ASN A 1 214 ? 8.165 10.724 13.273 1.00 37.22 214 ASN A N 1
ATOM 1730 C CA . ASN A 1 214 ? 7.962 11.379 11.978 1.00 37.22 214 ASN A CA 1
ATOM 1731 C C . ASN A 1 214 ? 7.022 10.592 11.035 1.00 37.22 214 ASN A C 1
ATOM 1733 O O . ASN A 1 214 ? 6.953 10.935 9.858 1.00 37.22 214 ASN A O 1
ATOM 1737 N N . SER A 1 215 ? 6.361 9.512 11.491 1.00 42.19 215 SER A N 1
ATOM 1738 C CA . SER A 1 215 ? 5.691 8.551 10.590 1.00 42.19 215 SER A CA 1
ATOM 1739 C C . SER A 1 215 ? 4.186 8.361 10.774 1.00 42.19 215 SER A C 1
ATOM 1741 O O . SER A 1 215 ? 3.615 7.560 10.036 1.00 42.19 215 SER A O 1
ATOM 1743 N N . HIS A 1 216 ? 3.528 9.047 11.712 1.00 49.66 216 HIS A N 1
ATOM 1744 C CA . HIS A 1 216 ? 2.062 9.027 11.746 1.00 49.66 216 HIS A CA 1
ATOM 1745 C C . HIS A 1 216 ? 1.555 9.956 10.641 1.00 49.66 216 HIS A C 1
ATOM 1747 O O . HIS A 1 216 ? 1.474 11.171 10.802 1.00 49.66 216 HIS A O 1
ATOM 1753 N N . THR A 1 217 ? 1.300 9.372 9.474 1.00 54.53 217 THR A N 1
ATOM 1754 C CA . THR A 1 217 ? 0.758 10.042 8.284 1.00 54.53 217 THR A CA 1
ATOM 1755 C C . THR A 1 217 ? -0.765 10.188 8.344 1.00 54.53 217 THR A C 1
ATOM 1757 O O . THR A 1 217 ? -1.340 10.882 7.507 1.00 54.53 217 THR A O 1
ATOM 1760 N N . HIS A 1 218 ? -1.429 9.571 9.330 1.00 58.97 218 HIS A N 1
ATOM 1761 C CA . HIS A 1 218 ? -2.884 9.589 9.497 1.00 58.97 218 HIS A CA 1
ATOM 1762 C C . HIS A 1 218 ? -3.324 10.310 10.787 1.00 58.97 218 HIS A C 1
ATOM 1764 O O . HIS A 1 218 ? -2.572 10.373 11.761 1.00 58.97 218 HIS A O 1
ATOM 1770 N N . PRO A 1 219 ? -4.539 10.894 10.802 1.00 64.44 219 PRO A N 1
ATOM 1771 C CA . PRO A 1 219 ? -5.058 11.618 11.961 1.00 64.44 219 PRO A CA 1
ATOM 1772 C C . PRO A 1 219 ? -5.373 10.699 13.153 1.00 64.44 219 PRO A C 1
ATOM 1774 O O . PRO A 1 219 ? -5.759 9.547 12.977 1.00 64.44 219 PRO A O 1
ATOM 1777 N N . TYR A 1 220 ? -5.270 11.250 14.367 1.00 77.31 220 TYR A N 1
ATOM 1778 C CA . TYR A 1 220 ? -5.571 10.566 15.637 1.00 77.31 220 TYR A CA 1
ATOM 1779 C C . TYR A 1 220 ? -7.062 10.316 15.883 1.00 77.31 220 TYR A C 1
ATOM 1781 O O . TYR A 1 220 ? -7.420 9.497 16.724 1.00 77.31 220 TYR A O 1
ATOM 1789 N N . ILE A 1 221 ? -7.925 11.057 15.188 1.00 83.56 221 ILE A N 1
ATOM 1790 C CA . ILE A 1 221 ? -9.381 10.948 15.258 1.00 83.56 221 ILE A CA 1
ATOM 1791 C C . ILE A 1 221 ? -9.890 10.872 13.825 1.00 83.56 221 ILE A C 1
ATOM 1793 O O . ILE A 1 221 ? -9.437 11.622 12.956 1.00 83.56 221 ILE A O 1
ATOM 1797 N N . MET A 1 222 ? -10.826 9.968 13.586 1.00 85.75 222 MET A N 1
ATOM 1798 C CA . MET A 1 222 ? -11.442 9.748 12.286 1.00 85.75 222 MET A CA 1
ATOM 1799 C C . MET A 1 222 ? -12.894 9.324 12.463 1.00 85.75 222 MET A C 1
ATOM 1801 O O . MET A 1 222 ? -13.282 8.823 13.519 1.00 85.75 222 MET A O 1
ATOM 1805 N N . THR A 1 223 ? -13.708 9.504 11.427 1.00 89.19 223 THR A N 1
ATOM 1806 C CA . THR A 1 223 ? -15.000 8.818 11.383 1.00 89.19 223 THR A CA 1
ATOM 1807 C C . THR A 1 223 ? -14.764 7.307 11.303 1.00 89.19 223 THR A C 1
ATOM 1809 O O . THR A 1 223 ? -13.712 6.853 10.842 1.00 89.19 223 THR A O 1
ATOM 1812 N N . TYR A 1 224 ? -15.730 6.497 11.725 1.00 90.12 224 TYR A N 1
ATOM 1813 C CA . TYR A 1 224 ? -15.597 5.045 11.601 1.00 90.12 224 TYR A CA 1
ATOM 1814 C C . TYR A 1 224 ? -15.462 4.590 10.142 1.00 90.12 224 TYR A C 1
ATOM 1816 O O . TYR A 1 224 ? -14.720 3.651 9.862 1.00 90.12 224 TYR A O 1
ATOM 1824 N N . ILE A 1 225 ? -16.123 5.261 9.191 1.00 87.69 225 ILE A N 1
ATOM 1825 C CA . ILE A 1 225 ? -15.996 4.913 7.770 1.00 87.69 225 ILE A CA 1
ATOM 1826 C C . ILE A 1 225 ? -14.589 5.209 7.230 1.00 87.69 225 ILE A C 1
ATOM 1828 O O . ILE A 1 225 ? -14.057 4.430 6.431 1.00 87.69 225 ILE A O 1
ATOM 1832 N N . ASP A 1 226 ? -13.955 6.282 7.705 1.00 85.81 226 ASP A N 1
ATOM 1833 C CA . ASP A 1 226 ? -12.563 6.594 7.382 1.00 85.81 226 ASP A CA 1
ATOM 1834 C C . ASP A 1 226 ? -11.614 5.567 8.013 1.00 85.81 226 ASP A C 1
ATOM 1836 O O . ASP A 1 226 ? -10.725 5.070 7.321 1.00 85.81 226 ASP A O 1
ATOM 1840 N N . PHE A 1 227 ? -11.850 5.170 9.271 1.00 91.12 227 PHE A N 1
ATOM 1841 C CA . PHE A 1 227 ? -11.112 4.086 9.935 1.00 91.12 227 PHE A CA 1
ATOM 1842 C C . PHE A 1 227 ? -11.218 2.766 9.186 1.00 91.12 227 PHE A C 1
ATOM 1844 O O . PHE A 1 227 ? -10.211 2.123 8.896 1.00 91.12 227 PHE A O 1
ATOM 1851 N N . PHE A 1 228 ? -12.436 2.376 8.821 1.00 92.81 228 PHE A N 1
ATOM 1852 C CA . PHE A 1 228 ? -12.692 1.164 8.062 1.00 92.81 228 PHE A CA 1
ATOM 1853 C C . PHE A 1 228 ? -11.948 1.183 6.722 1.00 92.81 228 PHE A C 1
ATOM 1855 O O . PHE A 1 228 ? -11.275 0.219 6.361 1.00 92.81 228 PHE A O 1
ATOM 1862 N N . THR A 1 229 ? -12.017 2.305 6.002 1.00 88.00 229 THR A N 1
ATOM 1863 C CA . THR A 1 229 ? -11.328 2.475 4.716 1.00 88.00 229 THR A CA 1
ATOM 1864 C C . THR A 1 229 ? -9.808 2.426 4.881 1.00 88.00 229 THR A C 1
ATOM 1866 O O . THR A 1 229 ? -9.122 1.772 4.095 1.00 88.00 229 THR A O 1
ATOM 1869 N N . PHE A 1 230 ? -9.278 3.078 5.916 1.00 86.31 230 PHE A N 1
ATOM 1870 C CA . PHE A 1 230 ? -7.866 3.036 6.285 1.00 86.31 230 PHE A CA 1
ATOM 1871 C C . PHE A 1 230 ? -7.412 1.597 6.566 1.00 86.31 230 PHE A C 1
ATOM 1873 O O . PHE A 1 230 ? -6.480 1.110 5.921 1.00 86.31 230 PHE A O 1
ATOM 1880 N N . TRP A 1 231 ? -8.134 0.870 7.418 1.00 94.06 231 TRP A N 1
ATOM 1881 C CA . TRP A 1 231 ? -7.839 -0.523 7.741 1.00 94.06 231 TRP A CA 1
ATOM 1882 C C . TRP A 1 231 ? -7.855 -1.431 6.503 1.00 94.06 231 TRP A C 1
ATOM 1884 O O . TRP A 1 231 ? -6.909 -2.188 6.281 1.00 94.06 231 TRP A O 1
ATOM 1894 N N . VAL A 1 232 ? -8.885 -1.323 5.651 1.00 92.81 232 VAL A N 1
ATOM 1895 C CA . VAL A 1 232 ? -8.999 -2.118 4.413 1.00 92.81 232 VAL A CA 1
ATOM 1896 C C . VAL A 1 232 ? -7.830 -1.836 3.469 1.00 92.81 232 VAL A C 1
ATOM 1898 O O . VAL A 1 232 ? -7.239 -2.774 2.932 1.00 92.81 232 VAL A O 1
ATOM 1901 N N . ASN A 1 233 ? -7.459 -0.566 3.284 1.00 85.31 233 ASN A N 1
ATOM 1902 C CA . ASN A 1 233 ? -6.338 -0.191 2.423 1.00 85.31 233 ASN A CA 1
ATOM 1903 C C . ASN A 1 233 ? -5.017 -0.805 2.907 1.00 85.31 233 ASN A C 1
ATOM 1905 O O . ASN A 1 233 ? -4.272 -1.363 2.097 1.00 85.31 233 ASN A O 1
ATOM 1909 N N . HIS A 1 234 ? -4.741 -0.750 4.213 1.00 87.19 234 HIS A N 1
ATOM 1910 C CA . HIS A 1 234 ? -3.526 -1.337 4.782 1.00 87.19 234 HIS A CA 1
ATOM 1911 C C . HIS A 1 234 ? -3.550 -2.868 4.762 1.00 87.19 234 HIS A C 1
ATOM 1913 O O . HIS A 1 234 ? -2.552 -3.477 4.386 1.00 87.19 234 HIS A O 1
ATOM 1919 N N . MET A 1 235 ? -4.691 -3.503 5.042 1.00 93.56 235 MET A N 1
ATOM 1920 C CA . MET A 1 235 ? -4.842 -4.958 4.941 1.00 93.56 235 MET A CA 1
ATOM 1921 C C . MET A 1 235 ? -4.574 -5.459 3.514 1.00 93.56 235 MET A C 1
ATOM 1923 O O . MET A 1 235 ? -3.836 -6.430 3.323 1.00 93.56 235 MET A O 1
ATOM 1927 N N . LEU A 1 236 ? -5.115 -4.779 2.497 1.00 91.81 236 LEU A N 1
ATOM 1928 C CA . LEU A 1 236 ? -4.894 -5.136 1.093 1.00 91.81 236 LEU A CA 1
ATOM 1929 C C . LEU A 1 236 ? -3.443 -4.901 0.657 1.00 91.81 236 LEU A C 1
ATOM 1931 O O . LEU A 1 236 ? -2.871 -5.746 -0.032 1.00 91.81 236 LEU A O 1
ATOM 1935 N N . LYS A 1 237 ? -2.838 -3.781 1.067 1.00 86.44 237 LYS A N 1
ATOM 1936 C CA . LYS A 1 237 ? -1.428 -3.461 0.795 1.00 86.44 237 LYS A CA 1
ATOM 1937 C C . LYS A 1 237 ? -0.499 -4.519 1.394 1.00 86.44 237 LYS A C 1
ATOM 1939 O O . LYS A 1 237 ? 0.295 -5.110 0.667 1.00 86.44 237 LYS A O 1
ATOM 1944 N N . ASP A 1 238 ? -0.666 -4.827 2.676 1.00 91.81 238 ASP A N 1
ATOM 1945 C CA . ASP A 1 238 ? 0.116 -5.852 3.370 1.00 91.81 238 ASP A CA 1
ATOM 1946 C C . ASP A 1 238 ? -0.083 -7.236 2.746 1.00 91.81 238 ASP A C 1
ATOM 1948 O O . ASP A 1 238 ? 0.871 -7.999 2.618 1.00 91.81 238 ASP A O 1
ATOM 1952 N N . SER A 1 239 ? -1.300 -7.561 2.300 1.00 93.62 239 SER A N 1
ATOM 1953 C CA . SER A 1 239 ? -1.583 -8.825 1.608 1.00 93.62 239 SER A CA 1
ATOM 1954 C C . SER A 1 239 ? -0.778 -8.971 0.312 1.00 93.62 239 SER A C 1
ATOM 1956 O O . SER A 1 239 ? -0.334 -10.073 -0.020 1.00 93.62 239 SER A O 1
ATOM 1958 N N . ILE A 1 240 ? -0.572 -7.875 -0.426 1.00 89.44 240 ILE A N 1
ATOM 1959 C CA . ILE A 1 240 ? 0.269 -7.858 -1.630 1.00 89.44 240 ILE A CA 1
ATOM 1960 C C . ILE A 1 240 ? 1.741 -8.060 -1.244 1.00 89.44 240 ILE A C 1
ATOM 1962 O O . ILE A 1 240 ? 2.382 -8.956 -1.800 1.00 89.44 240 ILE A O 1
ATOM 1966 N N . ASP A 1 241 ? 2.249 -7.316 -0.256 1.00 88.62 241 ASP A N 1
ATOM 1967 C CA . ASP A 1 241 ? 3.639 -7.433 0.215 1.00 88.62 241 ASP A CA 1
ATOM 1968 C C . ASP A 1 241 ? 3.937 -8.858 0.744 1.00 88.62 241 ASP A C 1
ATOM 1970 O O . ASP A 1 241 ? 4.982 -9.461 0.454 1.00 88.62 241 ASP A O 1
ATOM 1974 N N . TRP A 1 242 ? 2.987 -9.456 1.470 1.00 94.88 242 TRP A N 1
ATOM 1975 C CA . TRP A 1 242 ? 3.063 -10.843 1.926 1.00 94.88 242 TRP A CA 1
ATOM 1976 C C . TRP A 1 242 ? 3.054 -11.827 0.762 1.00 94.88 242 TRP A C 1
ATOM 1978 O O . TRP A 1 242 ? 3.876 -12.744 0.728 1.00 94.88 242 TRP A O 1
ATOM 1988 N N . ARG A 1 243 ? 2.178 -11.636 -0.228 1.00 92.62 243 ARG A N 1
ATOM 1989 C CA . ARG A 1 243 ? 2.130 -12.494 -1.417 1.00 92.62 243 ARG A CA 1
ATOM 1990 C C . ARG A 1 243 ? 3.467 -12.501 -2.156 1.00 92.62 243 ARG A C 1
ATOM 1992 O O . ARG A 1 243 ? 3.936 -13.572 -2.539 1.00 92.62 243 ARG A O 1
ATOM 1999 N N . GLU A 1 244 ? 4.097 -11.344 -2.343 1.00 89.19 244 GLU A N 1
ATOM 2000 C CA . GLU A 1 244 ? 5.428 -11.249 -2.956 1.00 89.19 244 GLU A CA 1
ATOM 2001 C C . GLU A 1 244 ? 6.485 -11.995 -2.132 1.00 89.19 244 GLU A C 1
ATOM 2003 O O . GLU A 1 244 ? 7.242 -12.817 -2.666 1.00 89.19 244 GLU A O 1
ATOM 2008 N N . THR A 1 245 ? 6.473 -11.783 -0.815 1.00 89.62 245 THR A N 1
ATOM 2009 C CA . THR A 1 245 ? 7.371 -12.441 0.141 1.00 89.62 245 THR A CA 1
ATOM 2010 C C . THR A 1 245 ? 7.266 -13.967 0.083 1.00 89.62 245 THR A C 1
ATOM 2012 O O . THR A 1 245 ? 8.276 -14.667 -0.060 1.00 89.62 245 THR A O 1
ATOM 2015 N N . ILE A 1 246 ? 6.045 -14.498 0.146 1.00 91.44 246 ILE A N 1
ATOM 2016 C CA . ILE A 1 246 ? 5.781 -15.940 0.147 1.00 91.44 246 ILE A CA 1
ATOM 2017 C C . ILE A 1 246 ? 6.070 -16.556 -1.228 1.00 91.44 246 ILE A C 1
ATOM 2019 O O . ILE A 1 246 ? 6.707 -17.610 -1.302 1.00 91.44 246 ILE A O 1
ATOM 2023 N N . ASN A 1 247 ? 5.722 -15.881 -2.330 1.00 89.12 247 ASN A N 1
ATOM 2024 C CA . ASN A 1 247 ? 6.060 -16.334 -3.685 1.00 89.12 247 ASN A CA 1
ATOM 2025 C C . ASN A 1 247 ? 7.575 -16.472 -3.891 1.00 89.12 247 ASN A C 1
ATOM 2027 O O . ASN A 1 247 ? 8.039 -17.452 -4.482 1.00 89.12 247 ASN A O 1
ATOM 2031 N N . SER A 1 248 ? 8.362 -15.525 -3.371 1.00 86.44 248 SER A N 1
ATOM 2032 C CA . SER A 1 248 ? 9.828 -15.594 -3.396 1.00 86.44 248 SER A CA 1
ATOM 2033 C C . SER A 1 248 ? 10.347 -16.850 -2.686 1.00 86.44 248 SER A C 1
ATOM 2035 O O . SER A 1 248 ? 11.260 -17.519 -3.181 1.00 86.44 248 SER A O 1
ATOM 2037 N N . CYS A 1 249 ? 9.731 -17.224 -1.562 1.00 86.38 249 CYS A N 1
ATOM 2038 C CA . CYS A 1 249 ? 10.061 -18.447 -0.838 1.00 86.38 249 CYS A CA 1
ATOM 2039 C C . CYS A 1 249 ? 9.652 -19.722 -1.585 1.00 86.38 249 CYS A C 1
ATOM 2041 O O . CYS A 1 249 ? 10.481 -20.623 -1.728 1.00 86.38 249 CYS A O 1
ATOM 2043 N N . MET A 1 250 ? 8.442 -19.780 -2.149 1.00 84.00 250 MET A N 1
ATOM 2044 C CA . MET A 1 250 ? 7.991 -20.926 -2.951 1.00 84.00 250 MET A CA 1
ATOM 2045 C C . MET A 1 250 ? 8.889 -21.167 -4.173 1.00 84.00 250 MET A C 1
ATOM 2047 O O . MET A 1 250 ? 9.276 -22.302 -4.453 1.00 84.00 250 MET A O 1
ATOM 2051 N N . ASN A 1 251 ? 9.297 -20.102 -4.869 1.00 82.31 251 ASN A N 1
ATOM 2052 C CA . ASN A 1 251 ? 10.196 -20.200 -6.022 1.00 82.31 251 ASN A CA 1
ATOM 2053 C C . ASN A 1 251 ? 11.594 -20.716 -5.647 1.00 82.31 251 ASN A C 1
ATOM 2055 O O . ASN A 1 251 ? 12.214 -21.441 -6.427 1.00 82.31 251 ASN A O 1
ATOM 2059 N N . LYS A 1 252 ? 12.099 -20.375 -4.454 1.00 75.31 252 LYS A N 1
ATOM 2060 C CA . LYS A 1 252 ? 13.368 -20.910 -3.931 1.00 75.31 252 LYS A CA 1
ATOM 2061 C C . LYS A 1 252 ? 13.237 -22.374 -3.507 1.00 75.31 252 LYS A C 1
ATOM 2063 O O . LYS A 1 252 ? 14.130 -23.164 -3.814 1.00 75.31 252 LYS A O 1
ATOM 2068 N N . ALA A 1 253 ? 12.121 -22.744 -2.878 1.00 73.00 253 ALA A N 1
ATOM 2069 C CA . ALA A 1 253 ? 11.826 -24.123 -2.494 1.00 73.00 253 ALA A CA 1
ATOM 2070 C C . ALA A 1 253 ? 11.756 -25.057 -3.715 1.00 73.00 253 ALA A C 1
ATOM 2072 O O . ALA A 1 253 ? 12.367 -26.119 -3.697 1.00 73.00 253 ALA A O 1
ATOM 2073 N N . ARG A 1 254 ? 11.132 -24.616 -4.821 1.00 73.94 254 ARG A N 1
ATOM 2074 C CA . ARG A 1 254 ? 11.105 -25.347 -6.109 1.00 73.94 254 ARG A CA 1
ATOM 2075 C C . ARG A 1 254 ? 12.490 -25.610 -6.712 1.00 73.94 254 ARG A C 1
ATOM 2077 O O . ARG A 1 254 ? 12.630 -26.492 -7.546 1.00 73.94 254 ARG A O 1
ATOM 2084 N N . ARG A 1 255 ? 13.513 -24.854 -6.301 1.00 74.62 255 ARG A N 1
ATOM 2085 C CA . ARG A 1 255 ? 14.920 -25.046 -6.699 1.00 74.62 255 ARG A CA 1
ATOM 2086 C C . ARG A 1 255 ? 15.721 -25.834 -5.653 1.00 74.62 255 ARG A C 1
ATOM 2088 O O . ARG A 1 255 ? 16.941 -25.700 -5.609 1.00 74.62 255 ARG A O 1
ATOM 2095 N N . SER A 1 256 ? 15.041 -26.560 -4.763 1.00 71.12 256 SER A N 1
ATOM 2096 C CA . SER A 1 256 ? 15.617 -27.326 -3.646 1.00 71.12 256 SER A CA 1
ATOM 2097 C C . SER A 1 256 ? 16.480 -26.494 -2.685 1.00 71.12 256 SER A C 1
ATOM 2099 O O . SER A 1 256 ? 17.314 -27.028 -1.961 1.00 71.12 256 SER A O 1
ATOM 2101 N N . LYS A 1 257 ? 16.279 -25.168 -2.645 1.00 63.22 257 LYS A N 1
ATOM 2102 C CA . LYS A 1 257 ? 16.962 -24.240 -1.729 1.00 63.22 257 LYS A CA 1
ATOM 2103 C C . LYS A 1 257 ? 16.011 -23.843 -0.602 1.00 63.22 257 LYS A C 1
ATOM 2105 O O . LYS A 1 257 ? 15.584 -22.689 -0.525 1.00 63.22 257 LYS A O 1
ATOM 2110 N N . CYS A 1 258 ? 15.640 -24.798 0.249 1.00 59.78 258 CYS A N 1
ATOM 2111 C CA . CYS A 1 258 ? 14.837 -24.497 1.432 1.00 59.78 258 CYS A CA 1
ATOM 2112 C C . CYS A 1 258 ? 15.729 -23.815 2.481 1.00 59.78 258 CYS A C 1
ATOM 2114 O O . CYS A 1 258 ? 16.668 -24.420 2.992 1.00 59.78 258 CYS A O 1
ATOM 2116 N N . LYS A 1 259 ? 15.486 -22.528 2.752 1.00 68.12 259 LYS A N 1
ATOM 2117 C CA . LYS A 1 259 ? 16.225 -21.751 3.758 1.00 68.12 259 LYS A CA 1
ATOM 2118 C C . LYS A 1 259 ? 15.392 -21.645 5.032 1.00 68.12 259 LYS A C 1
ATOM 2120 O O . LYS A 1 259 ? 14.193 -21.386 4.940 1.00 68.12 259 LYS A O 1
ATOM 2125 N N . SER A 1 260 ? 16.029 -21.758 6.197 1.00 75.81 260 SER A N 1
ATOM 2126 C CA . SER A 1 260 ? 15.412 -21.508 7.514 1.00 75.81 260 SER A CA 1
ATOM 2127 C C . SER A 1 260 ? 14.666 -20.167 7.568 1.00 75.81 260 SER A C 1
ATOM 2129 O O . SER A 1 260 ? 13.589 -20.079 8.154 1.00 75.81 260 SER A O 1
ATOM 2131 N N . ASP A 1 261 ? 15.167 -19.154 6.857 1.00 82.31 261 ASP A N 1
ATOM 2132 C CA . ASP A 1 261 ? 14.499 -17.859 6.708 1.00 82.31 261 ASP A CA 1
ATOM 2133 C C . ASP A 1 261 ? 13.091 -17.951 6.112 1.00 82.31 261 ASP A C 1
ATOM 2135 O O . ASP A 1 261 ? 12.200 -17.231 6.552 1.00 82.31 261 ASP A O 1
ATOM 2139 N N . CYS A 1 262 ? 12.857 -18.834 5.137 1.00 87.44 262 CYS A N 1
ATOM 2140 C CA . CYS A 1 262 ? 11.534 -18.970 4.530 1.00 87.44 262 CYS A CA 1
ATOM 2141 C C . CYS A 1 262 ? 10.521 -19.588 5.488 1.00 87.44 262 CYS A C 1
ATOM 2143 O O . CYS A 1 262 ? 9.373 -19.157 5.493 1.00 87.44 262 CYS A O 1
ATOM 2145 N N . LYS A 1 263 ? 10.950 -20.525 6.343 1.00 86.75 263 LYS A N 1
ATOM 2146 C CA . LYS A 1 263 ? 10.098 -21.065 7.408 1.00 86.75 263 LYS A CA 1
ATOM 2147 C C . LYS A 1 263 ? 9.631 -19.946 8.345 1.00 86.75 263 LYS A C 1
ATOM 2149 O O . LYS A 1 263 ? 8.431 -19.770 8.514 1.00 86.75 263 LYS A O 1
ATOM 2154 N N . ARG A 1 264 ? 10.561 -19.117 8.836 1.00 88.56 264 ARG A N 1
ATOM 2155 C CA . ARG A 1 264 ? 10.247 -17.962 9.696 1.00 88.56 264 ARG A CA 1
ATOM 2156 C C . ARG A 1 264 ? 9.297 -16.963 9.023 1.00 88.56 264 ARG A C 1
ATOM 2158 O O . ARG A 1 264 ? 8.385 -16.452 9.666 1.00 88.56 264 ARG A O 1
ATOM 2165 N N . LYS A 1 265 ? 9.491 -16.685 7.728 1.00 91.56 265 LYS A N 1
ATOM 2166 C CA . LYS A 1 265 ? 8.603 -15.795 6.960 1.00 91.56 265 LYS A CA 1
ATOM 2167 C C . LYS A 1 265 ? 7.186 -16.369 6.831 1.00 91.56 265 LYS A C 1
ATOM 2169 O O . LYS A 1 265 ? 6.228 -15.630 7.034 1.00 91.56 265 LYS A O 1
ATOM 2174 N N . CYS A 1 266 ? 7.046 -17.667 6.553 1.00 91.00 266 CYS A N 1
ATOM 2175 C CA . CYS A 1 266 ? 5.742 -18.338 6.502 1.00 91.00 266 CYS A CA 1
ATOM 2176 C C . CYS A 1 266 ? 5.043 -18.362 7.870 1.00 91.00 266 CYS A C 1
ATOM 2178 O O . CYS A 1 266 ? 3.855 -18.069 7.947 1.00 91.00 266 CYS A O 1
ATOM 2180 N N . GLU A 1 267 ? 5.777 -18.654 8.947 1.00 91.62 267 GLU A N 1
ATOM 2181 C CA . GLU A 1 267 ? 5.240 -18.632 10.314 1.00 91.62 267 GLU A CA 1
ATOM 2182 C C . GLU A 1 267 ? 4.761 -17.228 10.709 1.00 91.62 267 GLU A C 1
ATOM 2184 O O . GLU A 1 267 ? 3.699 -17.085 11.314 1.00 91.62 267 GLU A O 1
ATOM 2189 N N . CYS A 1 268 ? 5.502 -16.176 10.337 1.00 93.56 268 CYS A N 1
ATOM 2190 C CA . CYS A 1 268 ? 5.039 -14.811 10.581 1.00 93.56 268 CYS A CA 1
ATOM 2191 C C . CYS A 1 268 ? 3.79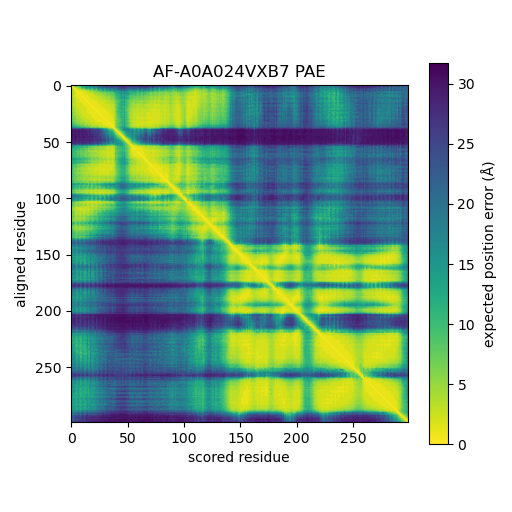0 -14.464 9.759 1.00 93.56 268 CYS A C 1
ATOM 2193 O O . CYS A 1 268 ? 2.871 -13.846 10.293 1.00 93.56 268 CYS A O 1
ATOM 2195 N N . PHE A 1 269 ? 3.709 -14.898 8.498 1.00 95.50 269 PHE A N 1
ATOM 2196 C CA . PHE A 1 269 ? 2.504 -14.700 7.692 1.00 95.50 269 PHE A CA 1
ATOM 2197 C C . PHE A 1 269 ? 1.275 -15.366 8.327 1.00 95.50 269 PHE A C 1
ATOM 2199 O O . PHE A 1 269 ? 0.227 -14.736 8.437 1.00 95.50 269 PHE A O 1
ATOM 2206 N N . GLU A 1 270 ? 1.401 -16.603 8.817 1.00 94.94 270 GLU A N 1
ATOM 2207 C CA . GLU A 1 270 ? 0.305 -17.290 9.513 1.00 94.94 270 GLU A CA 1
ATOM 2208 C C . GLU A 1 270 ? -0.151 -16.518 10.764 1.00 94.94 270 GLU A C 1
ATOM 2210 O O . GLU A 1 270 ? -1.351 -16.341 10.986 1.00 94.94 270 GLU A O 1
ATOM 2215 N N . LYS A 1 271 ? 0.797 -16.006 11.562 1.00 93.62 271 LYS A N 1
ATOM 2216 C CA . LYS A 1 271 ? 0.488 -15.141 12.713 1.00 93.62 271 LYS A CA 1
ATOM 2217 C C . LYS A 1 271 ? -0.234 -13.864 12.286 1.00 93.62 271 LYS A C 1
ATOM 2219 O O . LYS A 1 271 ? -1.218 -13.484 12.917 1.00 93.62 271 LYS A O 1
ATOM 2224 N N . TRP A 1 272 ? 0.233 -13.218 11.220 1.00 95.75 272 TRP A N 1
ATOM 2225 C CA . TRP A 1 272 ? -0.378 -12.004 10.682 1.00 95.75 272 TRP A CA 1
ATOM 2226 C C . TRP A 1 272 ? -1.830 -12.257 10.253 1.00 95.75 272 TRP A C 1
ATOM 2228 O O . TRP A 1 272 ? -2.711 -11.484 10.618 1.00 95.75 272 TRP A O 1
ATOM 2238 N N . VAL A 1 273 ? -2.113 -13.380 9.578 1.00 96.69 273 VAL A N 1
ATOM 2239 C CA . VAL A 1 273 ? -3.487 -13.761 9.197 1.00 96.69 273 VAL A CA 1
ATOM 2240 C C . VAL A 1 273 ? -4.388 -13.901 10.427 1.00 96.69 273 VAL A C 1
ATOM 2242 O O . VAL A 1 273 ? -5.488 -13.351 10.431 1.00 96.69 273 VAL A O 1
ATOM 2245 N N . LYS A 1 274 ? -3.925 -14.579 11.487 1.00 95.06 274 LYS A N 1
ATOM 2246 C CA . LYS A 1 274 ? -4.694 -14.733 12.739 1.00 95.06 274 LYS A CA 1
ATOM 2247 C C . LYS A 1 274 ? -4.998 -13.378 13.385 1.00 95.06 274 LYS A C 1
ATOM 2249 O O . LYS A 1 274 ? -6.149 -13.100 13.707 1.00 95.06 274 LYS A O 1
ATOM 2254 N N . LYS A 1 275 ? -4.001 -12.494 13.469 1.00 94.19 275 LYS A N 1
ATOM 2255 C CA . LYS A 1 275 ? -4.177 -11.123 13.974 1.00 94.19 275 LYS A CA 1
ATOM 2256 C C . LYS A 1 275 ? -5.202 -10.332 13.146 1.00 94.19 275 LYS A C 1
ATOM 2258 O O . LYS A 1 275 ? -6.073 -9.683 13.716 1.00 94.19 275 LYS A O 1
ATOM 2263 N N . LYS A 1 276 ? -5.185 -10.437 11.809 1.00 96.19 276 LYS A N 1
ATOM 2264 C CA . LYS A 1 276 ? -6.188 -9.775 10.948 1.00 96.19 276 LYS A CA 1
ATOM 2265 C C . LYS A 1 276 ? -7.597 -10.347 11.092 1.00 96.19 276 LYS A C 1
ATOM 2267 O O . LYS A 1 276 ? -8.558 -9.591 10.970 1.00 96.19 276 LYS A O 1
ATOM 2272 N N . GLN A 1 277 ? -7.745 -11.635 11.401 1.00 96.19 277 GLN A N 1
ATOM 2273 C CA . GLN A 1 277 ? -9.051 -12.218 11.736 1.00 96.19 277 GLN A CA 1
ATOM 2274 C C . GLN A 1 277 ? -9.613 -11.645 13.046 1.00 96.19 277 GLN A C 1
ATOM 2276 O O . GLN A 1 277 ? -10.803 -11.334 13.116 1.00 96.19 277 GLN A O 1
ATOM 2281 N N . GLU A 1 278 ? -8.766 -11.468 14.063 1.00 95.19 278 GLU A N 1
ATOM 2282 C CA . GLU A 1 278 ? -9.148 -10.856 15.343 1.00 95.19 278 GLU A CA 1
ATOM 2283 C C . GLU A 1 278 ? -9.550 -9.384 15.174 1.00 95.19 278 GLU A C 1
ATOM 2285 O O . GLU A 1 278 ? -10.606 -8.972 15.659 1.00 95.19 278 GLU A O 1
ATOM 2290 N N . GLU A 1 279 ? -8.758 -8.610 14.426 1.00 96.31 279 GLU A N 1
ATOM 2291 C CA . GLU A 1 279 ? -9.075 -7.222 14.069 1.00 96.31 279 GLU A CA 1
ATOM 2292 C C . GLU A 1 279 ? -10.410 -7.122 13.320 1.00 96.31 279 GLU A C 1
ATOM 2294 O O . GLU A 1 279 ? -11.281 -6.337 13.698 1.00 96.31 279 GLU A O 1
ATOM 2299 N N . TRP A 1 280 ? -10.607 -7.958 12.293 1.00 97.06 280 TRP A N 1
ATOM 2300 C CA . TRP A 1 280 ? -11.829 -7.967 11.489 1.00 97.06 280 TRP A CA 1
ATOM 2301 C C . TRP A 1 280 ? -13.076 -8.248 12.327 1.00 97.06 280 TRP A C 1
ATOM 2303 O O . TRP A 1 280 ? -14.108 -7.607 12.132 1.00 97.06 280 TRP A O 1
ATOM 2313 N N . LYS A 1 281 ? -12.983 -9.165 13.299 1.00 96.56 281 LYS A N 1
ATOM 2314 C CA . LYS A 1 281 ? -14.085 -9.444 14.224 1.00 96.56 281 LYS A CA 1
ATOM 2315 C C . LYS A 1 281 ? -14.495 -8.184 14.989 1.00 96.56 281 LYS A C 1
ATOM 2317 O O . LYS A 1 281 ? -15.681 -7.880 15.042 1.00 96.56 281 LYS A O 1
ATOM 2322 N N . LYS A 1 282 ? -13.534 -7.421 15.519 1.00 96.38 282 LYS A N 1
ATOM 2323 C CA . LYS A 1 282 ? -13.805 -6.163 16.237 1.00 96.38 282 LYS A CA 1
ATOM 2324 C C . LYS A 1 282 ? -14.351 -5.063 15.334 1.00 96.38 282 LYS A C 1
ATOM 2326 O O . LYS A 1 282 ? -15.265 -4.343 15.724 1.00 96.38 282 LYS A O 1
ATOM 2331 N N . ILE A 1 283 ? -13.854 -4.974 14.106 1.00 95.12 283 ILE A N 1
ATOM 2332 C CA . ILE A 1 283 ? -14.378 -4.043 13.103 1.00 95.12 283 ILE A CA 1
ATOM 2333 C C . ILE A 1 283 ? -15.835 -4.364 12.779 1.00 95.12 283 ILE A C 1
ATOM 2335 O O . ILE A 1 283 ? -16.660 -3.453 12.762 1.00 95.12 283 ILE A O 1
ATOM 2339 N N . LYS A 1 284 ? -16.162 -5.645 12.578 1.00 93.31 284 LYS A N 1
ATOM 2340 C CA . LYS A 1 284 ? -17.529 -6.105 12.325 1.00 93.31 284 LYS A CA 1
ATOM 2341 C C . LYS A 1 284 ? -18.443 -5.860 13.525 1.00 93.31 284 LYS A C 1
ATOM 2343 O O . LYS A 1 284 ? -19.535 -5.348 13.334 1.00 93.31 284 LYS A O 1
ATOM 2348 N N . GLU A 1 285 ? -17.972 -6.130 14.745 1.00 92.19 285 GLU A N 1
ATOM 2349 C CA . GLU A 1 285 ? -18.698 -5.801 15.984 1.00 92.19 285 GLU A CA 1
ATOM 2350 C C . GLU A 1 285 ? -19.041 -4.300 16.061 1.00 92.19 285 GLU A C 1
ATOM 2352 O O . GLU A 1 285 ? -20.136 -3.946 16.489 1.00 92.19 285 GLU A O 1
ATOM 2357 N N . GLN A 1 286 ? -18.139 -3.406 15.635 1.00 91.44 286 GLN A N 1
ATOM 2358 C CA . GLN A 1 286 ? -18.429 -1.968 15.563 1.00 91.44 286 GLN A CA 1
ATOM 2359 C C . GLN A 1 286 ? -19.392 -1.616 14.419 1.00 91.44 286 GLN A C 1
ATOM 2361 O O . GLN A 1 286 ? -20.231 -0.734 14.587 1.00 91.44 286 GLN A O 1
ATOM 2366 N N . TYR A 1 287 ? -19.291 -2.290 13.270 1.00 89.38 287 TYR A N 1
ATOM 2367 C CA . TYR A 1 287 ? -20.206 -2.09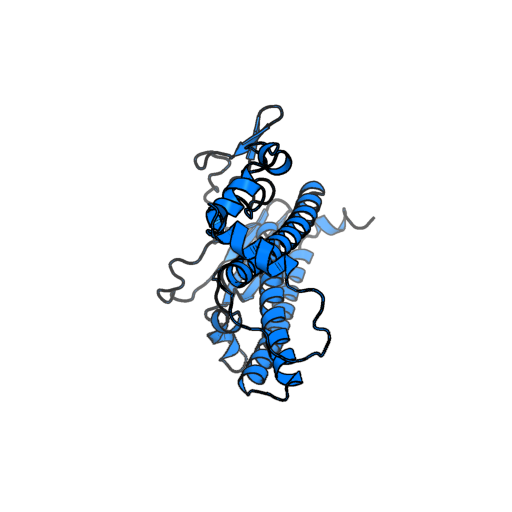7 12.141 1.00 89.38 287 TYR A CA 1
ATOM 2368 C C . TYR A 1 287 ? -21.645 -2.475 12.508 1.00 89.38 287 TYR A C 1
ATOM 2370 O O . TYR A 1 287 ? -22.565 -1.708 12.260 1.00 89.38 287 TYR A O 1
ATOM 2378 N N . GLU A 1 288 ? -21.828 -3.623 13.161 1.00 88.50 288 GLU A N 1
ATOM 2379 C CA . GLU A 1 288 ? -23.136 -4.167 13.549 1.00 88.50 288 GLU A CA 1
ATOM 2380 C C . GLU A 1 288 ? -23.846 -3.346 14.634 1.00 88.50 288 GLU A C 1
ATOM 2382 O O . GLU A 1 288 ? -25.032 -3.546 14.858 1.00 88.50 288 GLU A O 1
ATOM 2387 N N . LYS A 1 289 ? -23.158 -2.407 15.298 1.00 85.75 289 LYS A N 1
ATOM 2388 C CA . LYS A 1 289 ? -23.791 -1.456 16.231 1.00 85.75 289 LYS A CA 1
ATOM 2389 C C . LYS A 1 289 ? -24.608 -0.370 15.529 1.00 85.75 289 LYS A C 1
ATOM 2391 O O . LYS A 1 289 ? -25.318 0.359 16.215 1.00 85.75 289 LYS A O 1
ATOM 2396 N N . GLN A 1 290 ? -24.466 -0.235 14.212 1.00 79.69 290 GLN A N 1
ATOM 2397 C CA . GLN A 1 290 ? -25.192 0.729 13.389 1.00 79.69 290 GLN A CA 1
ATOM 2398 C C . GLN A 1 290 ? -26.582 0.168 13.074 1.00 79.69 290 GLN A C 1
ATOM 2400 O O . GLN A 1 290 ? -26.829 -0.335 11.979 1.00 79.69 290 GLN A O 1
ATOM 2405 N N . ASP A 1 291 ? -27.470 0.206 14.070 1.00 69.50 291 ASP A N 1
ATOM 2406 C CA . ASP A 1 291 ? -28.817 -0.382 13.998 1.00 69.50 291 ASP A CA 1
ATOM 2407 C C . ASP A 1 291 ? -29.668 0.241 12.861 1.00 69.50 291 ASP A C 1
ATOM 2409 O O . ASP A 1 291 ? -30.556 -0.414 12.312 1.00 69.50 291 ASP A O 1
ATOM 2413 N N . ASP A 1 292 ? -29.348 1.472 12.445 1.00 65.50 292 ASP A N 1
ATOM 2414 C CA . ASP A 1 292 ? -30.052 2.225 11.398 1.00 65.50 292 ASP A CA 1
ATOM 2415 C C . ASP A 1 292 ? -29.711 1.746 9.968 1.00 65.50 292 ASP A C 1
ATOM 2417 O O . ASP A 1 292 ? -30.542 1.838 9.063 1.00 65.50 292 ASP A O 1
ATOM 2421 N N . LEU A 1 293 ? -28.537 1.128 9.759 1.00 57.44 293 LEU A N 1
ATOM 2422 C CA . LEU A 1 293 ? -28.122 0.581 8.455 1.00 57.44 293 LEU A CA 1
ATOM 2423 C C . LEU A 1 293 ? -28.861 -0.708 8.068 1.00 57.44 293 LEU A C 1
ATOM 2425 O O . LEU A 1 293 ? -28.903 -1.067 6.888 1.00 57.44 293 LEU A O 1
ATOM 2429 N N . VAL A 1 294 ? -29.441 -1.415 9.044 1.00 50.84 294 VAL A N 1
ATOM 2430 C CA . VAL A 1 294 ? -30.131 -2.699 8.826 1.00 50.84 294 VAL A CA 1
ATOM 2431 C C . VAL A 1 294 ? -31.391 -2.522 7.963 1.00 50.84 294 VAL A C 1
ATOM 2433 O O . VAL A 1 294 ? -31.827 -3.475 7.318 1.00 50.84 294 VAL A O 1
ATOM 2436 N N . ASN A 1 295 ? -31.935 -1.303 7.869 1.00 47.75 295 ASN A N 1
ATOM 2437 C CA . ASN A 1 295 ? -33.201 -1.037 7.183 1.00 47.75 295 ASN A CA 1
ATOM 2438 C C . ASN A 1 295 ? -33.087 -0.572 5.718 1.00 47.75 295 ASN A C 1
ATOM 2440 O O . ASN A 1 295 ? -34.113 -0.558 5.042 1.00 47.75 295 ASN A O 1
ATOM 2444 N N . GLU A 1 296 ? -31.904 -0.228 5.184 1.00 45.97 296 GLU A N 1
ATOM 2445 C CA . GLU A 1 296 ? -31.824 0.398 3.843 1.00 45.97 296 GLU A CA 1
ATOM 2446 C C . GLU A 1 296 ? -31.087 -0.391 2.744 1.00 45.97 296 GLU A C 1
ATOM 2448 O O . GLU A 1 296 ? -31.225 -0.047 1.568 1.00 45.97 296 GLU A O 1
ATOM 2453 N N . HIS A 1 297 ? -30.332 -1.459 3.041 1.00 43.94 297 HIS A N 1
ATOM 2454 C CA . HIS A 1 297 ? -29.452 -2.082 2.026 1.00 43.94 297 HIS A CA 1
ATOM 2455 C C . HIS A 1 297 ? -29.535 -3.609 1.866 1.00 43.94 297 HIS A C 1
ATOM 2457 O O . HIS A 1 297 ? -28.667 -4.220 1.234 1.00 43.94 297 HIS A O 1
ATOM 2463 N N . HIS A 1 298 ? -30.614 -4.230 2.339 1.00 34.03 298 HIS A N 1
ATOM 2464 C CA . HIS A 1 298 ? -30.966 -5.609 1.988 1.00 34.03 298 HIS A CA 1
ATOM 2465 C C . HIS A 1 298 ? -32.364 -5.666 1.359 1.00 34.03 298 HIS A C 1
ATOM 2467 O O . HIS A 1 298 ? -33.329 -6.124 1.965 1.00 34.03 298 HIS A O 1
ATOM 2473 N N . SER A 1 299 ? -32.481 -5.167 0.129 1.00 31.36 299 SER A N 1
ATOM 2474 C CA . SER A 1 299 ? -33.596 -5.435 -0.789 1.00 31.36 299 SER A CA 1
ATOM 2475 C C . SER A 1 299 ? -33.067 -5.535 -2.212 1.00 31.36 299 SER A C 1
ATOM 2477 O O . SER A 1 299 ? -32.193 -4.709 -2.564 1.00 31.36 299 SER A O 1
#

Secondary structure (DSSP, 8-state):
--HHHHHHHHHHHHHHHHHHHHHHHHHHHHHHHHHHHH-S-------S-TTS-HHHHHHHHHHHHSGGGSHHHHHHHHHTSHHHHSS-TTT----SS---TTSTTPPPGGGSPPPTT-EEEETTEEEEPPTTSTTTS-------PPTTPEEEEEEEE---S-SS-HHHHTHHHHHS-S-S--TTEEEEEEEEEETTEEEEEEEE-----TTTTTT--S-SEEEHHHHHHHHHHHHHHHHHHHHHHHHHHHHHHTTT---HHHHHHHHHHHHHHHHHHHHHHHHHHHHTT-GGGGGTS--

Mean predicted aligned error: 14.91 Å